Protein AF-A0A9C8GH40-F1 (afdb_monomer_lite)

Structure (mmCIF, N/CA/C/O backbone):
data_AF-A0A9C8GH40-F1
#
_entry.id   AF-A0A9C8GH40-F1
#
loop_
_atom_site.group_PDB
_atom_site.id
_atom_site.type_symbol
_atom_site.label_atom_id
_atom_site.label_alt_id
_atom_site.label_comp_id
_atom_site.label_asym_id
_atom_site.label_entity_id
_atom_site.label_seq_id
_atom_site.pdbx_PDB_ins_code
_atom_site.Cartn_x
_atom_site.Cartn_y
_atom_site.Cartn_z
_atom_site.occupancy
_atom_site.B_iso_or_equiv
_atom_site.auth_seq_id
_atom_site.auth_comp_id
_atom_site.auth_asym_id
_atom_site.auth_atom_id
_atom_site.pdbx_PDB_model_num
ATOM 1 N N . MET A 1 1 ? -15.413 -6.237 -31.337 1.00 51.62 1 MET A N 1
ATOM 2 C CA . MET A 1 1 ? -16.510 -5.324 -30.943 1.00 51.62 1 MET A CA 1
ATOM 3 C C . MET A 1 1 ? -15.975 -3.891 -30.978 1.00 51.62 1 MET A C 1
ATOM 5 O O . MET A 1 1 ? -15.129 -3.581 -30.153 1.00 51.62 1 MET A O 1
ATOM 9 N N . PRO A 1 2 ? -16.383 -3.043 -31.937 1.00 58.72 2 PRO A N 1
ATOM 10 C CA . PRO A 1 2 ? -15.760 -1.733 -32.195 1.00 58.72 2 PRO A CA 1
ATOM 11 C C . PRO A 1 2 ? -16.090 -0.623 -31.172 1.00 58.72 2 PRO A C 1
ATOM 13 O O . PRO A 1 2 ? -15.519 0.454 -31.250 1.00 58.72 2 PRO A O 1
ATOM 16 N N . GLY A 1 3 ? -16.973 -0.870 -30.194 1.00 62.53 3 GLY A N 1
ATOM 17 C CA . GLY A 1 3 ? -17.394 0.139 -29.206 1.00 62.53 3 GLY A CA 1
ATOM 18 C C . GLY A 1 3 ? -16.511 0.289 -27.957 1.00 62.53 3 GLY A C 1
ATOM 19 O O . GLY A 1 3 ? -16.690 1.247 -27.215 1.00 62.53 3 GLY A O 1
ATOM 20 N N . ILE A 1 4 ? -15.571 -0.632 -27.702 1.00 70.44 4 ILE A N 1
ATOM 21 C CA . ILE A 1 4 ? -14.682 -0.588 -26.518 1.00 70.44 4 ILE A CA 1
ATOM 22 C C . ILE A 1 4 ? -13.318 0.056 -26.794 1.00 70.44 4 ILE A C 1
ATOM 24 O O . ILE A 1 4 ? -12.674 0.498 -25.849 1.00 70.44 4 ILE A O 1
ATOM 28 N N . ALA A 1 5 ? -12.917 0.162 -28.066 1.00 77.31 5 ALA A N 1
ATOM 29 C CA . ALA A 1 5 ? -11.660 0.782 -28.493 1.00 77.31 5 ALA A CA 1
ATOM 30 C C . ALA A 1 5 ? -11.442 2.213 -27.943 1.00 77.31 5 ALA A C 1
ATOM 32 O O . ALA A 1 5 ? -10.382 2.460 -27.366 1.00 77.31 5 ALA A O 1
ATOM 33 N N . PRO A 1 6 ? -12.429 3.135 -27.987 1.00 84.44 6 PRO A N 1
ATOM 34 C CA . PRO A 1 6 ? -12.219 4.486 -27.457 1.00 84.44 6 PRO A CA 1
ATOM 35 C C . PRO A 1 6 ? -12.094 4.522 -25.924 1.00 84.44 6 PRO A C 1
ATOM 37 O O . PRO A 1 6 ? -11.406 5.379 -25.373 1.00 84.44 6 PRO A O 1
ATOM 40 N N . LEU A 1 7 ? -12.733 3.587 -25.209 1.00 86.38 7 LEU A N 1
ATOM 41 C CA . LEU A 1 7 ? -12.622 3.498 -23.748 1.00 86.38 7 LEU A CA 1
ATOM 42 C C . LEU A 1 7 ? -11.272 2.919 -23.319 1.00 86.38 7 LEU A C 1
ATOM 44 O O . LEU A 1 7 ? -10.720 3.346 -22.305 1.00 86.38 7 LEU A O 1
ATOM 48 N N . THR A 1 8 ? -10.738 1.960 -24.078 1.00 89.00 8 THR A N 1
ATOM 49 C CA . THR A 1 8 ? -9.394 1.424 -23.840 1.00 89.00 8 THR A CA 1
ATOM 50 C C . THR A 1 8 ? -8.321 2.466 -24.133 1.00 89.00 8 THR A C 1
ATOM 52 O O . THR A 1 8 ? -7.438 2.641 -23.305 1.00 89.00 8 THR A O 1
ATOM 55 N N . GLU A 1 9 ? -8.454 3.243 -25.212 1.00 90.94 9 GLU A N 1
ATOM 56 C CA . GLU A 1 9 ? -7.530 4.344 -25.522 1.00 90.94 9 GLU A CA 1
ATOM 57 C C . GLU A 1 9 ? -7.536 5.427 -24.434 1.00 90.94 9 GLU A C 1
ATOM 59 O O . GLU A 1 9 ? -6.477 5.845 -23.967 1.00 90.94 9 GLU A O 1
ATOM 64 N N . LE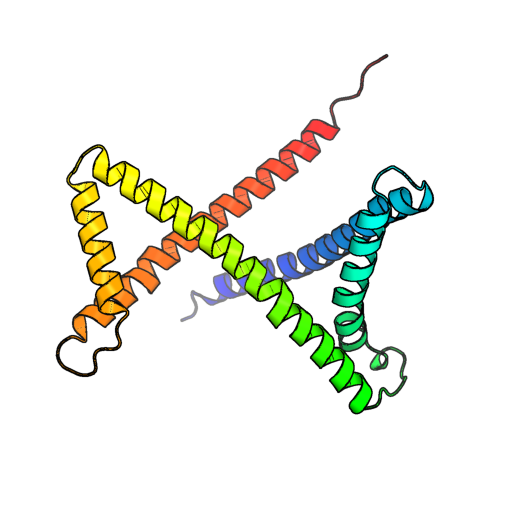U A 1 10 ? -8.718 5.838 -23.955 1.00 91.88 10 LEU A N 1
ATOM 65 C CA . LEU A 1 10 ? -8.818 6.795 -22.849 1.00 91.88 10 LEU A CA 1
ATOM 66 C C . LEU A 1 10 ? -8.204 6.240 -21.558 1.00 91.88 10 LEU A C 1
ATOM 68 O O . LEU A 1 10 ? -7.509 6.970 -20.855 1.00 91.88 10 LEU A O 1
ATOM 72 N N . ARG A 1 11 ? -8.454 4.965 -21.232 1.00 91.31 11 ARG A N 1
ATOM 73 C CA . ARG A 1 11 ? -7.841 4.307 -20.070 1.00 91.31 11 ARG A CA 1
ATOM 74 C C . ARG A 1 11 ? -6.323 4.336 -20.180 1.00 91.31 11 ARG A C 1
ATOM 76 O O . ARG A 1 11 ? -5.674 4.697 -19.204 1.00 91.31 11 ARG A O 1
ATOM 83 N N . ASP A 1 12 ? -5.780 3.943 -21.322 1.00 93.94 12 ASP A N 1
ATOM 84 C CA . ASP A 1 12 ? -4.337 3.823 -21.508 1.00 93.94 12 ASP A CA 1
ATOM 85 C C . ASP A 1 12 ? -3.671 5.200 -21.450 1.00 93.94 12 ASP A C 1
ATOM 87 O O . ASP A 1 12 ? -2.687 5.358 -20.729 1.00 93.94 12 ASP A O 1
ATOM 91 N N . MET A 1 13 ? -4.293 6.223 -22.049 1.00 94.56 13 MET A N 1
ATOM 92 C CA . MET A 1 13 ? -3.884 7.616 -21.871 1.00 94.56 13 MET A CA 1
ATOM 93 C C . MET A 1 13 ? -3.911 8.008 -20.385 1.00 94.56 13 MET A C 1
ATOM 95 O O . MET A 1 13 ? -2.898 8.418 -19.835 1.00 94.56 13 MET A O 1
ATOM 99 N N . MET A 1 14 ? -5.028 7.840 -19.674 1.00 91.06 14 MET A N 1
ATOM 100 C CA . MET A 1 14 ? -5.105 8.199 -18.248 1.00 91.06 14 MET A CA 1
ATOM 101 C C . MET A 1 14 ? -4.063 7.464 -17.388 1.00 91.06 14 MET A C 1
ATOM 103 O O . MET A 1 14 ? -3.502 8.057 -16.465 1.00 91.06 14 MET A O 1
ATOM 107 N N . VAL A 1 15 ? -3.782 6.192 -17.687 1.00 93.12 15 VAL A N 1
ATOM 108 C CA . VAL A 1 15 ? -2.743 5.401 -17.010 1.00 93.12 15 VAL A CA 1
ATOM 109 C C . VAL A 1 15 ? -1.355 5.961 -17.306 1.00 93.12 15 VAL A C 1
ATOM 111 O O . VAL A 1 15 ? -0.564 6.099 -16.378 1.00 93.12 15 VAL A O 1
ATOM 114 N N . GLU A 1 16 ? -1.061 6.333 -18.549 1.00 95.38 16 GLU A N 1
ATOM 115 C CA . GLU A 1 16 ? 0.215 6.947 -18.926 1.00 95.38 16 GLU A CA 1
ATOM 116 C C . GLU A 1 16 ? 0.456 8.255 -18.160 1.00 95.38 16 GLU A C 1
ATOM 118 O O . GLU A 1 16 ? 1.488 8.416 -17.505 1.00 95.38 16 GLU A O 1
ATOM 123 N N . TRP A 1 17 ? -0.534 9.150 -18.138 1.00 95.50 17 TRP A N 1
ATOM 124 C CA . TRP A 1 17 ? -0.463 10.387 -17.357 1.00 95.50 17 TRP A CA 1
ATOM 125 C C . TRP A 1 17 ? -0.269 10.100 -15.863 1.00 95.50 17 TRP A C 1
ATOM 127 O O . TRP A 1 17 ? 0.561 10.739 -15.211 1.00 95.50 17 TRP A O 1
ATOM 137 N N . ALA A 1 18 ? -0.982 9.112 -15.314 1.00 90.69 18 ALA A N 1
ATOM 138 C CA . ALA A 1 18 ? -0.833 8.711 -13.919 1.00 90.69 18 ALA A CA 1
ATOM 139 C C . ALA A 1 18 ? 0.573 8.171 -13.615 1.00 90.69 18 ALA A C 1
ATOM 141 O O . ALA A 1 18 ? 1.126 8.495 -12.563 1.00 90.69 18 ALA A O 1
ATOM 142 N N . VAL A 1 19 ? 1.173 7.394 -14.520 1.00 94.81 19 VAL A N 1
ATOM 143 C CA . VAL A 1 19 ? 2.548 6.887 -14.387 1.00 94.81 19 VAL A CA 1
ATOM 144 C C . VAL A 1 19 ? 3.549 8.041 -14.389 1.00 94.81 19 VAL A C 1
ATOM 146 O O . VAL A 1 19 ? 4.397 8.103 -13.497 1.00 94.81 19 VAL A O 1
ATOM 149 N N . ILE A 1 20 ? 3.416 8.992 -15.319 1.00 94.31 20 ILE A N 1
ATOM 150 C CA . ILE A 1 20 ? 4.291 10.171 -15.400 1.00 94.31 20 ILE A CA 1
ATOM 151 C C . ILE A 1 20 ? 4.196 10.997 -14.111 1.00 94.31 20 ILE A C 1
ATOM 153 O O . ILE A 1 20 ? 5.213 11.285 -13.478 1.00 94.31 20 ILE A O 1
ATOM 157 N N . ILE A 1 21 ? 2.979 11.334 -13.673 1.00 94.00 21 ILE A N 1
ATOM 158 C CA . ILE A 1 21 ? 2.753 12.108 -12.442 1.00 94.00 21 ILE A CA 1
ATOM 159 C C . ILE A 1 21 ? 3.297 11.354 -11.223 1.00 94.00 21 ILE A C 1
ATOM 161 O O . ILE A 1 21 ? 3.948 11.959 -10.372 1.00 94.00 21 ILE A O 1
ATOM 165 N N . SER A 1 22 ? 3.079 10.039 -11.148 1.00 92.75 22 SER A N 1
ATOM 166 C CA . SER A 1 22 ? 3.575 9.206 -10.047 1.00 92.75 22 SER A CA 1
ATOM 167 C C . SER A 1 22 ? 5.100 9.185 -9.988 1.00 92.75 22 SER A C 1
ATOM 169 O O . SER A 1 22 ? 5.654 9.238 -8.892 1.00 92.75 22 SER A O 1
ATOM 171 N N . ALA A 1 23 ? 5.788 9.178 -11.133 1.00 90.81 23 ALA A N 1
ATOM 172 C CA . ALA A 1 23 ? 7.246 9.262 -11.182 1.00 90.81 23 ALA A CA 1
ATOM 173 C C . ALA A 1 23 ? 7.760 10.591 -10.598 1.00 90.81 23 ALA A C 1
ATOM 175 O O . ALA A 1 23 ? 8.641 10.586 -9.735 1.00 90.81 23 ALA A O 1
ATOM 176 N N . PHE A 1 24 ? 7.169 11.727 -10.988 1.00 94.69 24 PHE A N 1
ATOM 177 C CA . PHE A 1 24 ? 7.525 13.032 -10.415 1.00 94.69 24 PHE A CA 1
ATOM 178 C C . PHE A 1 24 ? 7.180 13.129 -8.927 1.00 94.69 24 PHE A C 1
ATOM 180 O O . PHE A 1 24 ? 8.001 13.590 -8.135 1.00 94.69 24 PHE A O 1
ATOM 187 N N . ALA A 1 25 ? 5.994 12.668 -8.526 1.00 93.06 25 ALA A N 1
ATOM 188 C CA . ALA A 1 25 ? 5.568 12.666 -7.130 1.00 93.06 25 ALA A CA 1
ATOM 189 C C . ALA A 1 25 ? 6.497 11.812 -6.257 1.00 93.06 25 ALA A C 1
ATOM 191 O O . ALA A 1 25 ? 6.882 12.230 -5.165 1.00 93.06 25 ALA A O 1
ATOM 192 N N . PHE A 1 26 ? 6.909 10.648 -6.759 1.00 91.88 26 PHE A N 1
ATOM 193 C CA . PHE A 1 26 ? 7.869 9.779 -6.096 1.00 91.88 26 PHE A CA 1
ATOM 194 C C . PHE A 1 26 ? 9.231 10.470 -5.920 1.00 91.88 26 PHE A C 1
ATOM 196 O O . PHE A 1 26 ? 9.763 10.500 -4.808 1.00 91.88 26 PHE A O 1
ATOM 203 N N . LEU A 1 27 ? 9.766 11.093 -6.979 1.00 91.50 27 LEU A N 1
ATOM 204 C CA . LEU A 1 27 ? 11.026 11.846 -6.919 1.00 91.50 27 LEU A CA 1
ATOM 205 C C . LEU A 1 27 ? 10.953 13.005 -5.916 1.00 91.50 27 LEU A C 1
ATOM 207 O O . LEU A 1 27 ? 11.842 13.154 -5.077 1.00 91.50 27 LEU A O 1
ATOM 211 N N . LEU A 1 28 ? 9.881 13.800 -5.954 1.00 95.00 28 LEU A N 1
ATOM 212 C CA . LEU A 1 28 ? 9.657 14.889 -5.001 1.00 95.00 28 LEU A CA 1
ATOM 213 C C . LEU A 1 28 ? 9.539 14.369 -3.564 1.00 95.00 28 LEU A C 1
ATOM 215 O O . LEU A 1 28 ? 10.091 14.979 -2.649 1.00 95.00 28 LEU A O 1
ATOM 219 N N . GLY A 1 29 ? 8.877 13.229 -3.361 1.00 93.81 29 GLY A N 1
ATOM 220 C CA . GLY A 1 29 ? 8.793 12.557 -2.067 1.00 93.81 29 GLY A CA 1
ATOM 221 C C . GLY A 1 29 ? 10.171 12.174 -1.522 1.00 93.81 29 GLY A C 1
ATOM 222 O O . GLY A 1 29 ? 10.491 12.501 -0.376 1.00 93.81 29 GLY A O 1
ATOM 223 N N . LEU A 1 30 ? 11.014 11.559 -2.356 1.00 92.69 30 LEU A N 1
ATOM 224 C CA . LEU A 1 30 ? 12.384 11.182 -2.001 1.00 92.69 30 LEU A CA 1
ATOM 225 C C . LEU A 1 30 ? 13.228 12.411 -1.625 1.00 92.69 30 LEU A C 1
ATOM 227 O O . LEU A 1 30 ? 13.875 12.440 -0.573 1.00 92.69 30 LEU A O 1
ATOM 231 N N . LEU A 1 31 ? 13.177 13.457 -2.455 1.00 95.31 31 LEU A N 1
ATOM 232 C CA . LEU A 1 31 ? 13.892 14.712 -2.217 1.00 95.31 31 LEU A CA 1
ATOM 233 C C . LEU A 1 31 ? 13.405 15.419 -0.949 1.00 95.31 31 LEU A C 1
ATOM 235 O O . LEU A 1 31 ? 14.227 15.922 -0.183 1.00 95.31 31 LEU A O 1
ATOM 239 N N . ASN A 1 32 ? 12.098 15.419 -0.680 1.00 95.62 32 ASN A N 1
ATOM 240 C CA . ASN A 1 32 ? 11.529 16.005 0.530 1.00 95.62 32 ASN A CA 1
ATOM 241 C C . ASN A 1 32 ? 12.048 15.300 1.791 1.00 95.62 32 ASN A C 1
ATOM 243 O O . ASN A 1 32 ? 12.503 15.960 2.730 1.00 95.62 32 ASN A O 1
ATOM 247 N N . VAL A 1 33 ? 12.056 13.962 1.805 1.00 95.38 33 VAL A N 1
ATOM 248 C CA . VAL A 1 33 ? 12.596 13.188 2.934 1.00 95.38 33 VAL A CA 1
ATOM 249 C C . VAL A 1 33 ? 14.072 13.518 3.149 1.00 95.38 33 VAL A C 1
ATOM 251 O O . VAL A 1 33 ? 14.447 13.852 4.277 1.00 95.38 33 VAL A O 1
ATOM 254 N N . LEU A 1 34 ? 14.886 13.509 2.086 1.00 95.31 34 LEU A N 1
ATOM 255 C CA . LEU A 1 34 ? 16.307 13.873 2.144 1.00 95.31 34 LEU A CA 1
ATOM 256 C C . LEU A 1 34 ? 16.524 15.298 2.651 1.00 95.31 34 LEU A C 1
ATOM 258 O O . LEU A 1 34 ? 17.390 15.529 3.493 1.00 95.31 34 LEU A O 1
ATOM 262 N N . GLN A 1 35 ? 15.741 16.264 2.176 1.00 96.00 35 GLN A N 1
ATOM 263 C CA . GLN A 1 35 ? 15.896 17.663 2.555 1.00 96.00 35 GLN A CA 1
ATOM 264 C C . GLN A 1 35 ? 15.526 17.888 4.026 1.00 96.00 35 GLN A C 1
ATOM 266 O O . GLN A 1 35 ? 16.279 18.536 4.763 1.00 96.00 35 GLN A O 1
ATOM 271 N N . VAL A 1 36 ? 14.383 17.357 4.468 1.00 95.50 36 VAL A N 1
ATOM 272 C CA . VAL A 1 36 ? 13.883 17.518 5.840 1.00 95.50 36 VAL A CA 1
ATOM 273 C C . VAL A 1 36 ? 14.796 16.794 6.828 1.00 95.50 36 VAL A C 1
ATOM 275 O O . VAL A 1 36 ? 15.304 17.412 7.770 1.00 95.50 36 VAL A O 1
ATOM 278 N N . HIS A 1 37 ? 15.072 15.513 6.589 1.00 95.75 37 HIS A N 1
ATOM 279 C CA . HIS A 1 37 ? 15.844 14.683 7.511 1.00 95.75 37 HIS A CA 1
ATOM 280 C C . HIS A 1 37 ? 17.344 14.951 7.406 1.00 95.75 37 HIS A C 1
ATOM 282 O O . HIS A 1 37 ? 18.024 14.990 8.429 1.00 95.75 37 HIS A O 1
ATOM 288 N N . GLY A 1 38 ? 17.866 15.271 6.222 1.00 95.25 38 GLY A N 1
ATOM 289 C CA . GLY A 1 38 ? 19.254 15.705 6.050 1.00 95.25 38 GLY A CA 1
ATOM 290 C C . GLY A 1 38 ? 19.546 17.007 6.796 1.00 95.25 38 GLY A C 1
ATOM 291 O O . GLY A 1 38 ? 20.560 17.121 7.489 1.00 95.25 38 GLY A O 1
ATOM 292 N N . ARG A 1 39 ? 18.624 17.980 6.761 1.00 94.56 39 ARG A N 1
ATOM 293 C CA . ARG A 1 39 ? 18.743 19.206 7.569 1.00 94.56 39 ARG A CA 1
ATOM 294 C C . ARG A 1 39 ? 18.652 18.909 9.068 1.00 94.56 39 ARG A C 1
ATOM 296 O O . ARG A 1 39 ? 19.366 19.548 9.842 1.00 94.56 39 ARG A O 1
ATOM 303 N N . HIS A 1 40 ? 17.800 17.964 9.470 1.00 94.88 40 HIS A N 1
ATOM 304 C CA . HIS A 1 40 ? 17.661 17.523 10.860 1.00 94.88 40 HIS A CA 1
ATOM 305 C C . HIS A 1 40 ? 18.960 16.893 11.397 1.00 94.88 40 HIS A C 1
ATOM 307 O O . HIS A 1 40 ? 19.425 17.279 12.472 1.00 94.88 40 HIS A O 1
ATOM 313 N N . ILE A 1 41 ? 19.595 16.023 10.601 1.00 96.00 41 ILE A N 1
ATOM 314 C CA . ILE A 1 41 ? 20.896 15.396 10.888 1.00 96.00 41 ILE A CA 1
ATOM 315 C C . ILE A 1 41 ? 22.002 16.451 10.959 1.00 96.00 41 ILE A C 1
ATOM 317 O O . ILE A 1 41 ? 22.726 16.522 11.952 1.00 96.00 41 ILE A O 1
ATOM 321 N N . ARG A 1 42 ? 22.100 17.331 9.952 1.00 96.25 42 ARG A N 1
ATOM 322 C CA . ARG A 1 42 ? 23.140 18.373 9.892 1.00 96.25 42 ARG A CA 1
ATOM 323 C C . ARG A 1 42 ? 23.084 19.327 11.083 1.00 96.25 42 ARG A C 1
ATOM 325 O O . ARG A 1 42 ? 24.120 19.764 11.567 1.00 96.25 42 ARG A O 1
ATOM 332 N N . ARG A 1 43 ? 21.878 19.655 11.556 1.00 95.44 43 ARG A N 1
ATOM 333 C CA . ARG A 1 43 ? 21.662 20.531 12.720 1.00 95.44 43 ARG A CA 1
ATOM 334 C C . ARG A 1 43 ? 21.725 19.791 14.065 1.00 95.44 43 ARG A C 1
ATOM 336 O O . ARG A 1 43 ? 21.519 20.443 15.081 1.00 95.44 43 ARG A O 1
ATOM 343 N N . ARG A 1 44 ? 21.964 18.469 14.076 1.00 90.69 44 ARG A N 1
ATOM 344 C CA . ARG A 1 44 ? 22.006 17.599 15.271 1.00 90.69 44 ARG A CA 1
ATOM 345 C C . ARG A 1 44 ? 20.877 17.870 16.272 1.00 90.69 44 ARG A C 1
ATOM 347 O O . ARG A 1 44 ? 21.097 17.944 17.478 1.00 90.69 44 ARG A O 1
ATOM 354 N N . ARG A 1 45 ? 19.653 18.041 15.767 1.00 90.00 45 ARG A N 1
ATOM 355 C CA . ARG A 1 45 ? 18.474 18.234 16.623 1.00 90.00 45 ARG A CA 1
ATOM 356 C C . ARG A 1 45 ? 18.188 16.971 17.445 1.00 90.00 45 ARG A C 1
ATOM 358 O O . ARG A 1 45 ? 18.668 15.885 17.118 1.00 90.00 45 ARG A O 1
ATOM 365 N N . SER A 1 46 ? 17.414 17.110 18.520 1.00 90.38 46 SER A N 1
ATOM 366 C CA . SER A 1 46 ? 17.010 15.960 19.339 1.00 90.38 46 SER A CA 1
ATOM 367 C C . SER A 1 46 ? 16.373 14.874 18.461 1.00 90.38 46 SER A C 1
ATOM 369 O O . SER A 1 46 ? 15.539 15.176 17.612 1.00 90.38 46 SER A O 1
ATOM 371 N N . GLY A 1 47 ? 16.815 13.622 18.609 1.00 91.56 47 GLY A N 1
ATOM 372 C CA . GLY A 1 47 ? 16.348 12.503 17.780 1.00 91.56 47 GLY A CA 1
ATOM 373 C C . GLY A 1 47 ? 16.969 12.401 16.377 1.00 91.56 47 GLY A C 1
ATOM 374 O O . GLY A 1 47 ? 16.485 11.614 15.567 1.00 91.56 47 GLY A O 1
ATOM 375 N N . TRP A 1 48 ? 18.045 13.139 16.065 1.00 94.38 48 TRP A N 1
ATOM 376 C CA . TRP A 1 48 ? 18.716 13.082 14.751 1.00 94.38 48 TRP A CA 1
ATOM 377 C C . TRP A 1 48 ? 19.154 11.673 14.324 1.00 94.38 48 TRP A C 1
ATOM 379 O O . TRP A 1 48 ? 19.208 11.388 13.130 1.00 94.38 48 TRP A O 1
ATOM 389 N N . PHE A 1 49 ? 19.435 10.788 15.282 1.00 94.56 49 PHE A N 1
ATOM 390 C CA . PHE A 1 49 ? 19.819 9.405 15.013 1.00 94.56 49 PHE A CA 1
ATOM 391 C C . PHE A 1 49 ? 18.711 8.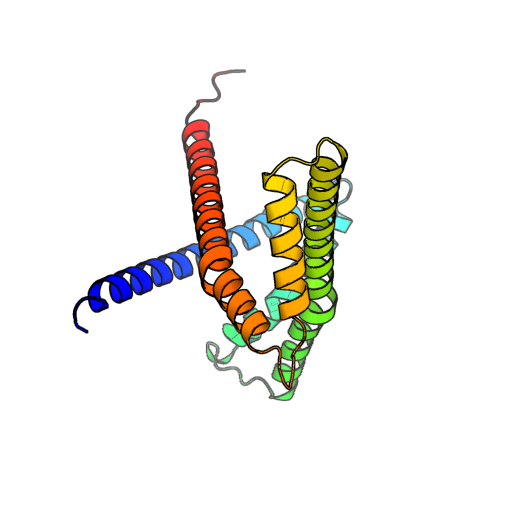620 14.292 1.00 94.56 49 PHE A C 1
ATOM 393 O O . PHE A 1 49 ? 18.991 7.898 13.341 1.00 94.56 49 PHE A O 1
ATOM 400 N N . TYR A 1 50 ? 17.441 8.831 14.653 1.00 94.00 50 TYR A N 1
ATOM 401 C CA . TYR A 1 50 ? 16.313 8.214 13.944 1.00 94.00 50 TYR A CA 1
ATOM 402 C C . TYR A 1 50 ? 16.193 8.732 12.510 1.00 94.00 50 TYR A C 1
ATOM 404 O O . TYR A 1 50 ? 15.913 7.970 11.589 1.00 94.00 50 TYR A O 1
ATOM 412 N N . SER A 1 51 ? 16.472 10.021 12.301 1.00 94.44 51 SER A N 1
ATOM 413 C CA . SER A 1 51 ? 16.550 10.595 10.956 1.00 94.44 51 SER A CA 1
ATOM 414 C C . SER A 1 51 ? 17.686 9.978 10.138 1.00 94.44 51 SER A C 1
ATOM 416 O O . SER A 1 51 ? 17.508 9.753 8.945 1.00 94.44 51 SER A O 1
ATOM 418 N N . LEU A 1 52 ? 18.832 9.680 10.763 1.00 95.06 52 LEU A N 1
ATOM 419 C CA . LEU A 1 52 ? 19.940 8.986 10.104 1.00 95.06 52 LEU A CA 1
ATOM 420 C C . LEU A 1 52 ? 19.535 7.570 9.686 1.00 95.06 52 LEU A C 1
ATOM 422 O O . LEU A 1 52 ? 19.751 7.208 8.533 1.00 95.06 52 LEU A O 1
ATOM 426 N N . ILE A 1 53 ? 18.913 6.801 10.586 1.00 95.19 53 ILE A N 1
ATOM 427 C CA . ILE A 1 53 ? 18.412 5.453 10.274 1.00 95.19 53 ILE A CA 1
ATOM 428 C C . ILE A 1 53 ? 17.432 5.505 9.101 1.00 95.19 53 ILE A C 1
ATOM 430 O O . ILE A 1 53 ? 17.564 4.716 8.172 1.00 95.19 53 ILE A O 1
ATOM 434 N N . LEU A 1 54 ? 16.489 6.453 9.108 1.00 93.31 54 LEU A N 1
ATOM 435 C CA . LEU A 1 54 ? 15.516 6.611 8.027 1.00 93.31 54 LEU A CA 1
ATOM 436 C C . LEU A 1 54 ? 16.197 6.873 6.679 1.00 93.31 54 LEU A C 1
ATOM 438 O O . LEU A 1 54 ? 15.867 6.224 5.689 1.00 93.31 54 LEU A O 1
ATOM 442 N N . VAL A 1 55 ? 17.152 7.806 6.635 1.00 94.62 55 VAL A N 1
ATOM 443 C CA . VAL A 1 55 ? 17.882 8.126 5.400 1.00 94.62 55 VAL A CA 1
ATOM 444 C C . VAL A 1 55 ? 18.685 6.916 4.920 1.00 94.62 55 VAL A C 1
ATOM 446 O O . VAL A 1 55 ? 18.634 6.597 3.737 1.00 94.62 55 VAL A O 1
ATOM 449 N N . LEU A 1 56 ? 19.372 6.203 5.816 1.00 93.19 56 LEU A N 1
ATOM 450 C CA . LEU A 1 56 ? 20.118 4.995 5.455 1.00 93.19 56 LEU A CA 1
ATOM 451 C C . LEU A 1 56 ? 19.202 3.881 4.937 1.00 93.19 56 LEU A C 1
ATOM 453 O O . LEU A 1 56 ? 19.510 3.280 3.913 1.00 93.19 56 LEU A O 1
ATOM 457 N N . ALA A 1 57 ? 18.063 3.638 5.589 1.00 90.94 57 ALA A N 1
ATOM 458 C CA . ALA A 1 57 ? 17.084 2.645 5.152 1.00 90.94 57 ALA A CA 1
ATOM 459 C C . ALA A 1 57 ? 16.496 2.990 3.775 1.00 90.94 57 ALA A C 1
ATOM 461 O O . ALA A 1 57 ? 16.346 2.117 2.919 1.00 90.94 57 ALA A O 1
ATOM 462 N N . MET A 1 58 ? 16.217 4.273 3.534 1.00 90.75 58 MET A N 1
ATOM 463 C CA . MET A 1 58 ? 15.753 4.764 2.240 1.00 90.75 58 MET A CA 1
ATOM 464 C C . MET A 1 58 ? 16.806 4.555 1.144 1.00 90.75 58 MET A C 1
ATOM 466 O O . MET A 1 58 ? 16.469 4.063 0.070 1.00 90.75 58 MET A O 1
ATOM 470 N N . LEU A 1 59 ? 18.078 4.868 1.413 1.00 90.38 59 LEU A N 1
ATOM 471 C CA . LEU A 1 59 ? 19.174 4.628 0.469 1.00 90.38 59 LEU A CA 1
ATOM 472 C C . LEU A 1 59 ? 19.367 3.131 0.198 1.00 90.38 59 LEU A C 1
ATOM 474 O O . LEU A 1 59 ? 19.471 2.736 -0.957 1.00 90.38 59 LEU A O 1
ATOM 478 N N . LEU A 1 60 ? 19.346 2.294 1.236 1.00 88.94 60 LEU A N 1
ATOM 479 C CA . LEU A 1 60 ? 19.478 0.842 1.099 1.00 88.94 60 LEU A CA 1
ATOM 480 C C . LEU A 1 60 ? 18.336 0.231 0.276 1.00 88.94 60 LEU A C 1
ATOM 482 O O . LEU A 1 60 ? 18.555 -0.710 -0.477 1.00 88.94 60 LEU A O 1
ATOM 486 N N . THR A 1 61 ? 17.128 0.780 0.398 1.00 87.62 61 THR A N 1
ATOM 487 C CA . THR A 1 61 ? 15.955 0.310 -0.351 1.00 87.62 61 THR A CA 1
ATOM 488 C C . THR A 1 61 ? 15.975 0.793 -1.799 1.00 87.62 61 THR A C 1
ATOM 490 O O . THR A 1 61 ? 15.601 0.046 -2.700 1.00 87.62 61 THR A O 1
ATOM 493 N N . TRP A 1 62 ? 16.393 2.038 -2.041 1.00 85.38 62 TRP A N 1
ATOM 494 C CA . TRP A 1 62 ? 16.239 2.670 -3.352 1.00 85.38 62 TRP A CA 1
ATOM 495 C C . TRP A 1 62 ? 17.456 2.527 -4.268 1.00 85.38 62 TRP A C 1
ATOM 497 O O . TRP A 1 62 ? 17.286 2.395 -5.478 1.00 85.38 62 TRP A O 1
ATOM 507 N N . ILE A 1 63 ? 18.676 2.510 -3.719 1.00 86.62 63 ILE A N 1
ATOM 508 C CA . ILE A 1 63 ? 19.906 2.417 -4.519 1.00 86.62 63 ILE A CA 1
ATOM 509 C C . ILE A 1 63 ? 19.975 1.112 -5.323 1.00 86.62 63 ILE A C 1
ATOM 511 O O . ILE A 1 63 ? 20.267 1.215 -6.510 1.00 86.62 63 ILE A O 1
ATOM 515 N N . PRO A 1 64 ? 19.709 -0.091 -4.772 1.00 85.31 64 PRO A N 1
ATOM 516 C CA . PRO A 1 64 ? 19.890 -1.321 -5.544 1.00 85.31 64 PRO A CA 1
ATOM 517 C C . PRO A 1 64 ? 18.969 -1.417 -6.776 1.00 85.31 64 PRO A C 1
ATOM 519 O O . PRO A 1 64 ? 19.495 -1.635 -7.870 1.00 85.31 64 PRO A O 1
ATOM 522 N N . PRO A 1 65 ? 17.645 -1.156 -6.678 1.00 78.94 65 PRO A N 1
ATOM 523 C CA . PRO A 1 65 ? 16.773 -1.108 -7.850 1.00 78.94 65 PRO A CA 1
ATOM 524 C C . PRO A 1 65 ? 17.105 0.040 -8.798 1.00 78.94 65 PRO A C 1
ATOM 526 O O . PRO A 1 65 ? 17.040 -0.140 -10.011 1.00 78.94 65 PRO A O 1
ATOM 529 N N . ALA A 1 66 ? 17.462 1.223 -8.282 1.00 80.06 66 ALA A N 1
ATOM 530 C CA . ALA A 1 66 ? 17.861 2.349 -9.123 1.00 80.06 66 ALA A CA 1
ATOM 531 C C . ALA A 1 66 ? 19.130 2.010 -9.915 1.00 80.06 66 ALA A C 1
ATOM 533 O O . ALA A 1 66 ? 19.173 2.225 -11.116 1.00 80.06 66 ALA A O 1
ATOM 534 N N . PHE A 1 67 ? 20.129 1.399 -9.284 1.00 77.56 67 PHE A N 1
ATOM 535 C CA . PHE A 1 67 ? 21.366 0.981 -9.939 1.00 77.56 67 PHE A CA 1
ATOM 536 C C . PHE A 1 67 ? 21.166 -0.188 -10.912 1.00 77.56 67 PHE A C 1
ATOM 538 O O . PHE A 1 67 ? 21.971 -0.357 -11.817 1.00 77.56 67 PHE A O 1
ATOM 545 N N . GLN A 1 68 ? 20.107 -0.984 -10.755 1.00 73.56 68 GLN A N 1
ATOM 546 C CA . GLN A 1 68 ? 19.720 -2.010 -11.726 1.00 73.56 68 GLN A CA 1
ATOM 547 C C . GLN A 1 68 ? 18.933 -1.419 -12.909 1.00 73.56 68 GLN A C 1
ATOM 549 O O . GLN A 1 68 ? 19.177 -1.790 -14.049 1.00 73.56 68 GLN A O 1
ATOM 554 N N . SER A 1 69 ? 17.989 -0.508 -12.647 1.00 69.75 69 SER A N 1
ATOM 555 C CA . SER A 1 69 ? 17.037 0.022 -13.643 1.00 69.75 69 SER A CA 1
ATOM 556 C C . SER A 1 69 ? 17.550 1.236 -14.419 1.00 69.75 69 SER A C 1
ATOM 558 O O . SER A 1 69 ? 17.364 1.314 -15.627 1.00 69.75 69 SER A O 1
ATOM 560 N N . LEU A 1 70 ? 18.223 2.168 -13.742 1.00 69.25 70 LEU A N 1
ATOM 561 C CA . LEU A 1 70 ? 18.993 3.262 -14.351 1.00 69.25 70 LEU A CA 1
ATOM 562 C C . LEU A 1 70 ? 20.430 2.827 -14.670 1.00 69.25 70 LEU A C 1
ATOM 564 O O . LEU A 1 70 ? 21.253 3.661 -15.040 1.00 69.25 70 LEU A O 1
ATOM 568 N N . GLY A 1 71 ? 20.737 1.550 -14.433 1.00 62.19 71 GLY A N 1
ATOM 569 C CA . GLY A 1 71 ? 22.073 1.010 -14.314 1.00 62.19 71 GLY A CA 1
ATOM 570 C C . GLY A 1 71 ? 23.005 1.332 -15.459 1.00 62.19 71 GLY A C 1
ATOM 571 O O . GLY A 1 71 ? 22.604 1.615 -16.582 1.00 62.19 71 GLY A O 1
ATOM 572 N N . LEU A 1 72 ? 24.277 1.243 -15.099 1.00 57.53 72 LEU A N 1
ATOM 573 C CA . LEU A 1 72 ? 25.499 1.462 -15.849 1.00 57.53 72 LEU A CA 1
ATOM 574 C C . LEU A 1 72 ? 25.538 1.059 -17.335 1.00 57.53 72 LEU A C 1
ATOM 576 O O . LEU A 1 72 ? 26.478 1.477 -17.990 1.00 57.53 72 LEU A O 1
ATOM 580 N N . ASP A 1 73 ? 24.553 0.360 -17.893 1.00 56.69 73 ASP A N 1
ATOM 581 C CA . ASP A 1 73 ? 24.317 0.246 -19.338 1.00 56.69 73 ASP A CA 1
ATOM 582 C C . ASP A 1 73 ? 24.117 1.618 -20.004 1.00 56.69 73 ASP A C 1
ATOM 584 O O . ASP A 1 73 ? 24.674 1.868 -21.072 1.00 56.69 73 ASP A O 1
ATOM 588 N N . PHE A 1 74 ? 23.414 2.555 -19.351 1.00 59.22 74 PHE A N 1
ATOM 589 C CA . PHE A 1 74 ? 23.320 3.943 -19.836 1.00 59.22 74 PHE A CA 1
ATOM 590 C C . PHE A 1 74 ? 24.688 4.657 -19.820 1.00 59.22 74 PHE A C 1
ATOM 592 O O . PHE A 1 74 ? 24.951 5.530 -20.642 1.00 59.22 74 PHE A O 1
ATOM 599 N N . LEU A 1 75 ? 25.575 4.269 -18.893 1.00 64.75 75 LEU A N 1
ATOM 600 C CA . LEU A 1 75 ? 26.957 4.757 -18.753 1.00 64.75 75 LEU A CA 1
ATOM 601 C C . LEU A 1 75 ? 27.998 3.852 -19.452 1.00 64.75 75 LEU A C 1
ATOM 603 O O . LEU A 1 75 ? 29.191 4.143 -19.383 1.00 64.75 75 LEU A O 1
ATOM 607 N N . GLY A 1 76 ? 27.572 2.767 -20.108 1.00 63.66 76 GLY A N 1
ATOM 608 C CA . GLY A 1 76 ? 28.422 1.758 -20.746 1.00 63.66 76 GLY A CA 1
ATOM 609 C C . GLY A 1 76 ? 29.359 0.946 -19.831 1.00 63.66 76 GLY A C 1
ATOM 610 O O . GLY A 1 76 ? 30.320 0.374 -20.342 1.00 63.66 76 GLY A O 1
ATOM 611 N N . ILE A 1 77 ? 29.151 0.891 -18.509 1.00 72.25 77 ILE A N 1
ATOM 612 C CA . ILE A 1 77 ? 30.017 0.134 -17.586 1.00 72.25 77 ILE A CA 1
ATOM 613 C C . ILE A 1 77 ? 29.441 -1.280 -17.372 1.00 72.25 77 IL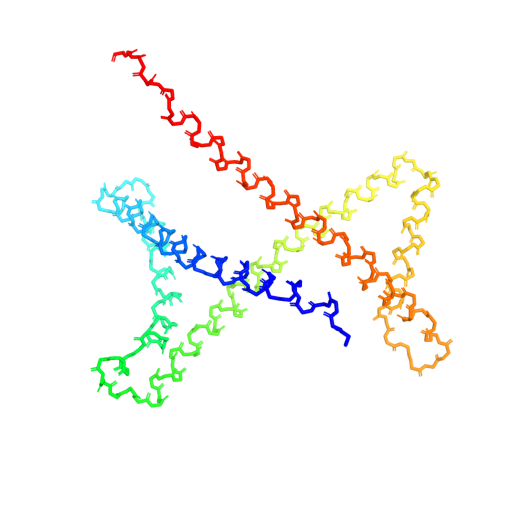E A C 1
ATOM 615 O O . ILE A 1 77 ? 28.391 -1.420 -16.746 1.00 72.25 77 ILE A O 1
ATOM 619 N N . PRO A 1 78 ? 30.118 -2.345 -17.839 1.00 66.19 78 PRO A N 1
ATOM 620 C CA . PRO A 1 78 ? 29.623 -3.708 -17.692 1.00 66.19 78 PRO A CA 1
ATOM 621 C C . PRO A 1 78 ? 29.632 -4.129 -16.219 1.00 66.19 78 PRO A C 1
ATOM 623 O O . PRO A 1 78 ? 30.674 -4.150 -15.562 1.00 66.19 78 PRO A O 1
ATOM 626 N N . VAL A 1 79 ? 28.458 -4.487 -15.704 1.00 71.00 79 VAL A N 1
ATOM 627 C CA . VAL A 1 79 ? 28.286 -5.017 -14.348 1.00 71.00 79 VAL A CA 1
ATOM 628 C C . VAL A 1 79 ? 28.309 -6.538 -14.412 1.00 71.00 79 VAL A C 1
ATOM 630 O O . VAL A 1 79 ? 27.558 -7.133 -15.187 1.00 71.00 79 VAL A O 1
ATOM 633 N N . SER A 1 80 ? 29.142 -7.179 -13.588 1.00 78.75 80 SER A N 1
ATOM 634 C CA . SER A 1 80 ? 29.184 -8.641 -13.514 1.00 78.75 80 SER A CA 1
ATOM 635 C C . SER A 1 80 ? 27.814 -9.212 -13.129 1.00 78.75 80 SER A C 1
ATOM 637 O O . SER A 1 80 ? 27.061 -8.620 -12.351 1.00 78.75 80 SER A O 1
ATOM 639 N N . SER A 1 81 ? 27.491 -10.390 -13.661 1.00 78.69 81 SER A N 1
ATOM 640 C CA . SER A 1 81 ? 26.262 -11.125 -13.331 1.00 78.69 81 SER A CA 1
ATOM 641 C C . SER A 1 81 ? 26.118 -11.371 -11.823 1.00 78.69 81 SER A C 1
ATOM 643 O O . SER A 1 81 ? 25.013 -11.327 -11.288 1.00 78.69 81 SER A O 1
ATOM 645 N N . GLU A 1 82 ? 27.239 -11.550 -11.125 1.00 81.56 82 GLU A N 1
ATOM 646 C CA . GLU A 1 82 ? 27.298 -11.687 -9.668 1.00 81.56 82 GLU A CA 1
ATOM 647 C C . GLU A 1 82 ? 26.815 -10.422 -8.945 1.00 81.56 82 GLU A C 1
ATOM 649 O O . GLU A 1 82 ? 25.974 -10.506 -8.051 1.00 81.56 82 GLU A O 1
ATOM 654 N N . ALA A 1 83 ? 27.273 -9.236 -9.361 1.00 77.12 83 ALA A N 1
ATOM 655 C CA . ALA A 1 83 ? 26.854 -7.977 -8.748 1.00 77.12 83 ALA A CA 1
ATOM 656 C C . ALA A 1 83 ? 25.362 -7.692 -8.987 1.00 77.12 83 ALA A C 1
ATOM 658 O O . ALA A 1 83 ? 24.668 -7.244 -8.075 1.00 77.12 83 ALA A O 1
ATOM 659 N N . GLN A 1 84 ? 24.833 -8.021 -10.170 1.00 75.69 84 GLN A N 1
ATOM 660 C CA . GLN A 1 84 ? 23.395 -7.903 -10.448 1.00 75.69 84 GLN A CA 1
ATOM 661 C C . GLN A 1 84 ? 22.560 -8.829 -9.550 1.00 75.69 84 GLN A C 1
ATOM 663 O O . GLN A 1 84 ? 21.539 -8.405 -9.004 1.00 75.69 84 GLN A O 1
ATOM 668 N N . ALA A 1 85 ? 23.018 -10.067 -9.334 1.00 79.62 85 ALA A N 1
ATOM 669 C CA . ALA A 1 85 ? 22.361 -11.007 -8.428 1.00 79.62 85 ALA A CA 1
ATOM 670 C C . ALA A 1 85 ? 22.362 -10.495 -6.975 1.00 79.62 85 ALA A C 1
ATOM 672 O O . ALA A 1 85 ? 21.335 -10.542 -6.297 1.00 79.62 85 ALA A O 1
ATOM 673 N N . MET A 1 86 ? 23.476 -9.927 -6.504 1.00 80.00 86 MET A N 1
ATOM 674 C CA . MET A 1 86 ? 23.558 -9.342 -5.159 1.00 80.00 86 MET A CA 1
ATOM 675 C C . MET A 1 86 ? 22.581 -8.171 -4.961 1.00 80.00 86 MET A C 1
ATOM 677 O O . MET A 1 86 ? 21.912 -8.085 -3.928 1.00 80.00 86 MET A O 1
ATOM 681 N N . LEU A 1 87 ? 22.439 -7.289 -5.953 1.00 79.88 87 LEU A N 1
ATOM 682 C CA . LEU A 1 87 ? 21.490 -6.172 -5.877 1.00 79.88 87 LEU A CA 1
ATOM 683 C C . LEU A 1 87 ? 20.036 -6.667 -5.843 1.00 79.88 87 LEU A C 1
ATOM 685 O O . LEU A 1 87 ? 19.259 -6.217 -5.000 1.00 79.88 87 LEU A O 1
ATOM 689 N N . ALA A 1 88 ? 19.691 -7.649 -6.682 1.00 78.50 88 ALA A N 1
ATOM 690 C CA . ALA A 1 88 ? 18.355 -8.243 -6.711 1.00 78.50 88 ALA A CA 1
ATOM 691 C C . ALA A 1 88 ? 17.993 -8.946 -5.389 1.00 78.50 88 ALA A C 1
ATOM 693 O O . ALA A 1 88 ? 16.896 -8.747 -4.863 1.00 78.50 88 ALA A O 1
ATOM 694 N N . THR A 1 89 ? 18.926 -9.714 -4.811 1.00 84.62 89 THR A N 1
ATOM 695 C CA . THR A 1 89 ? 18.709 -10.387 -3.515 1.00 84.62 89 THR A CA 1
ATOM 696 C C . THR A 1 89 ? 18.485 -9.396 -2.374 1.00 84.62 89 THR A C 1
ATOM 698 O O . THR A 1 89 ? 17.635 -9.631 -1.517 1.00 84.62 89 THR A O 1
ATOM 701 N N . THR A 1 90 ? 19.179 -8.254 -2.386 1.00 81.38 90 THR A N 1
ATOM 702 C CA . THR A 1 90 ? 18.997 -7.201 -1.374 1.00 81.38 90 THR A CA 1
ATOM 703 C C . THR A 1 90 ? 17.581 -6.623 -1.429 1.00 81.38 90 THR A C 1
ATOM 705 O O . THR A 1 90 ? 16.923 -6.488 -0.397 1.00 81.38 90 THR A O 1
ATOM 708 N N . SER A 1 91 ? 17.076 -6.320 -2.629 1.00 82.88 91 SER A N 1
ATOM 709 C CA . SER A 1 91 ? 15.713 -5.804 -2.806 1.00 82.88 91 SER A CA 1
ATOM 710 C C . SER A 1 91 ? 14.640 -6.820 -2.408 1.00 82.88 91 SER A C 1
ATOM 712 O O . SER A 1 91 ? 13.675 -6.449 -1.740 1.00 82.88 91 SER A O 1
ATOM 714 N N . GLN A 1 92 ? 14.822 -8.096 -2.761 1.00 87.94 92 GLN A N 1
ATOM 715 C CA . GLN A 1 92 ? 13.910 -9.176 -2.367 1.00 87.94 92 GLN A CA 1
ATOM 716 C C . GLN A 1 92 ? 13.874 -9.369 -0.850 1.00 87.94 92 GLN A C 1
ATOM 718 O O . GLN A 1 92 ? 12.797 -9.437 -0.268 1.00 87.94 92 GLN A O 1
ATOM 723 N N . TRP A 1 93 ? 15.033 -9.359 -0.189 1.00 90.88 93 TRP A N 1
ATOM 724 C CA . TRP A 1 93 ? 15.106 -9.503 1.264 1.00 90.88 93 TRP A CA 1
ATOM 725 C C . TRP A 1 93 ? 14.320 -8.404 1.993 1.00 90.88 93 TRP A C 1
ATOM 727 O O . TRP A 1 93 ? 13.541 -8.690 2.902 1.00 90.88 93 TRP A O 1
ATOM 737 N N . ILE A 1 94 ? 14.468 -7.142 1.571 1.00 88.62 94 ILE A N 1
ATOM 738 C CA . ILE A 1 94 ? 13.703 -6.025 2.151 1.00 88.62 94 ILE A CA 1
ATOM 739 C C . ILE A 1 94 ? 12.200 -6.241 1.933 1.00 88.62 94 ILE A C 1
ATOM 741 O O . ILE A 1 94 ? 11.399 -6.004 2.839 1.00 88.62 94 ILE A O 1
ATOM 745 N N . PHE A 1 95 ? 11.799 -6.708 0.752 1.00 88.75 95 PHE A N 1
ATOM 746 C CA . PHE A 1 95 ? 10.397 -6.978 0.461 1.00 88.75 95 PHE A CA 1
ATOM 747 C C . PHE A 1 95 ? 9.826 -8.075 1.372 1.00 88.75 95 PHE A C 1
ATOM 749 O O . PHE A 1 95 ? 8.829 -7.844 2.055 1.00 88.75 95 PHE A O 1
ATOM 756 N N . ASP A 1 96 ? 10.489 -9.225 1.453 1.00 93.75 96 ASP A N 1
ATOM 757 C CA . ASP A 1 96 ? 9.993 -10.401 2.174 1.00 93.75 96 ASP A CA 1
ATOM 758 C C . ASP A 1 96 ? 10.012 -10.229 3.695 1.00 93.75 96 ASP A C 1
ATOM 760 O O . ASP A 1 96 ? 9.101 -10.696 4.382 1.00 93.75 96 ASP A O 1
ATOM 764 N N . TYR A 1 97 ? 11.017 -9.532 4.230 1.00 93.25 97 TYR A N 1
ATOM 765 C CA . TYR A 1 97 ? 11.221 -9.424 5.677 1.00 93.25 97 TYR A CA 1
ATOM 766 C C . TYR A 1 97 ? 10.808 -8.082 6.282 1.00 93.25 97 TYR A C 1
ATOM 768 O O . TYR A 1 97 ? 10.622 -8.006 7.497 1.00 93.25 97 TYR A O 1
ATOM 776 N N . VAL A 1 98 ? 10.633 -7.028 5.480 1.00 91.00 98 VAL A N 1
ATOM 777 C CA . VAL A 1 98 ? 10.233 -5.702 5.980 1.00 91.00 98 VAL A CA 1
ATOM 778 C C . VAL A 1 98 ? 8.874 -5.301 5.424 1.00 91.00 98 VAL A C 1
ATOM 780 O O . VAL A 1 98 ? 7.938 -5.091 6.193 1.00 91.00 98 VAL A O 1
ATOM 783 N N . ILE A 1 99 ? 8.726 -5.219 4.102 1.00 91.00 99 ILE A N 1
ATOM 784 C CA . ILE A 1 99 ? 7.506 -4.676 3.486 1.00 91.00 99 ILE A CA 1
ATOM 785 C C . ILE A 1 99 ? 6.316 -5.624 3.659 1.00 91.00 99 ILE A C 1
ATOM 787 O O . ILE A 1 99 ? 5.259 -5.193 4.126 1.00 91.00 99 ILE A O 1
ATOM 791 N N . THR A 1 100 ? 6.481 -6.909 3.341 1.00 95.25 100 THR A N 1
ATOM 792 C CA . THR A 1 100 ? 5.404 -7.905 3.417 1.00 95.25 100 THR A CA 1
ATOM 793 C C . THR A 1 100 ? 4.869 -8.073 4.845 1.00 95.25 100 THR A C 1
ATOM 795 O O . THR A 1 100 ? 3.651 -7.969 5.024 1.00 95.25 100 THR A O 1
ATOM 798 N N . PRO A 1 101 ? 5.702 -8.245 5.894 1.00 95.88 101 PRO A N 1
ATOM 799 C CA . PRO A 1 101 ? 5.203 -8.391 7.261 1.00 95.88 101 PRO A CA 1
ATOM 800 C C . PRO A 1 101 ? 4.554 -7.113 7.804 1.00 95.88 101 PRO A C 1
ATOM 802 O O . PRO A 1 101 ? 3.524 -7.188 8.477 1.00 95.88 101 PRO A O 1
ATOM 805 N N . LEU A 1 102 ? 5.098 -5.930 7.485 1.00 95.88 102 LEU A N 1
ATOM 806 C CA . LEU A 1 102 ? 4.476 -4.656 7.863 1.00 95.88 102 LEU A CA 1
ATOM 807 C C . LEU A 1 102 ? 3.112 -4.488 7.186 1.00 95.88 102 LEU A C 1
ATOM 809 O O . LEU A 1 102 ? 2.133 -4.159 7.861 1.00 95.88 102 LEU A O 1
ATOM 813 N N . GLY A 1 103 ? 3.019 -4.788 5.888 1.00 96.25 103 GLY A N 1
ATOM 814 C CA . GLY A 1 103 ? 1.759 -4.792 5.146 1.00 96.25 103 GLY A CA 1
ATOM 815 C C . GLY A 1 103 ? 0.737 -5.757 5.750 1.00 96.25 103 GLY A C 1
ATOM 816 O O . GLY A 1 103 ? -0.410 -5.372 5.981 1.00 96.25 103 GLY A O 1
ATOM 817 N N . ALA A 1 104 ? 1.166 -6.972 6.100 1.00 96.69 104 ALA A N 1
ATOM 818 C CA . ALA A 1 104 ? 0.327 -7.960 6.770 1.00 96.69 104 ALA A CA 1
ATOM 819 C C . ALA A 1 104 ? -0.144 -7.483 8.153 1.00 96.69 104 ALA A C 1
ATOM 821 O O . ALA A 1 104 ? -1.305 -7.687 8.496 1.00 96.69 104 ALA A O 1
ATOM 822 N N . SER A 1 105 ? 0.706 -6.803 8.929 1.00 97.12 105 SER A N 1
ATOM 823 C CA . SER A 1 105 ? 0.326 -6.268 10.244 1.00 97.12 105 SER A CA 1
ATOM 824 C C . SER A 1 105 ? -0.742 -5.172 10.144 1.00 97.12 105 SER A C 1
ATOM 826 O O . SER A 1 105 ? -1.721 -5.193 10.890 1.00 97.12 105 SER A O 1
ATOM 828 N N . LEU A 1 106 ? -0.619 -4.260 9.174 1.00 97.62 106 LEU A N 1
ATOM 829 C CA . LEU A 1 106 ? -1.615 -3.218 8.917 1.00 97.62 106 LEU A CA 1
ATOM 830 C C . LEU A 1 106 ? -2.923 -3.820 8.398 1.00 97.62 106 LEU A C 1
ATOM 832 O O . LEU A 1 106 ? -4.000 -3.454 8.870 1.00 97.62 106 LEU A O 1
ATOM 836 N N . ALA A 1 107 ? -2.838 -4.782 7.478 1.00 95.56 107 ALA A N 1
ATOM 837 C CA . ALA A 1 107 ? -3.999 -5.518 6.993 1.00 95.56 107 ALA A CA 1
ATOM 838 C C . ALA A 1 107 ? -4.692 -6.291 8.127 1.00 95.56 107 ALA A C 1
ATOM 840 O O . ALA A 1 107 ? -5.917 -6.278 8.211 1.00 95.56 107 ALA A O 1
ATOM 841 N N . ALA A 1 108 ? -3.927 -6.898 9.038 1.00 97.06 108 ALA A N 1
ATOM 842 C CA . ALA A 1 108 ? -4.454 -7.583 10.212 1.00 97.06 108 ALA A CA 1
ATOM 843 C C . ALA A 1 108 ? -5.145 -6.613 11.177 1.00 97.06 108 ALA A C 1
ATOM 845 O O . ALA A 1 108 ? -6.218 -6.933 11.683 1.00 97.06 108 ALA A O 1
ATOM 846 N N . LEU A 1 109 ? -4.594 -5.414 11.393 1.00 97.38 109 LEU A N 1
ATOM 847 C CA . LEU A 1 109 ? -5.246 -4.369 12.189 1.00 97.38 109 LEU A CA 1
ATOM 848 C C . LEU A 1 109 ? -6.561 -3.907 11.548 1.00 97.38 109 LEU A C 1
ATOM 850 O O . LEU A 1 109 ? -7.574 -3.790 12.239 1.00 97.38 109 LEU A O 1
ATOM 854 N N . LEU A 1 110 ? -6.585 -3.689 10.232 1.00 96.06 110 LEU A N 1
ATOM 855 C CA . LEU A 1 110 ? -7.810 -3.343 9.504 1.00 96.06 110 LEU A CA 1
ATOM 856 C C . LEU A 1 110 ? -8.845 -4.472 9.577 1.00 96.06 110 LEU A C 1
ATOM 858 O O . LEU A 1 110 ? -10.001 -4.228 9.911 1.00 96.06 110 LEU A O 1
ATOM 862 N N . ALA A 1 111 ? -8.435 -5.717 9.344 1.00 93.94 111 ALA A N 1
ATOM 863 C CA . ALA A 1 111 ? -9.310 -6.876 9.458 1.00 93.94 111 ALA A CA 1
ATOM 864 C C . ALA A 1 111 ? -9.864 -7.021 10.884 1.00 93.94 111 ALA A C 1
ATOM 866 O O . ALA A 1 111 ? -11.071 -7.165 11.066 1.00 93.94 111 ALA A O 1
ATOM 867 N N . PHE A 1 112 ? -9.008 -6.917 11.902 1.00 96.25 112 PHE A N 1
ATOM 868 C CA . PHE A 1 112 ? -9.408 -7.005 13.303 1.00 96.25 112 PHE A CA 1
ATOM 869 C C . PHE A 1 112 ? -10.383 -5.890 13.692 1.00 96.25 112 PHE A C 1
ATOM 871 O O . PHE A 1 112 ? -11.408 -6.161 14.314 1.00 96.25 112 PHE A O 1
ATOM 878 N N . THR A 1 113 ? -10.107 -4.643 13.302 1.00 95.81 113 THR A N 1
ATOM 879 C CA . THR A 1 113 ? -10.994 -3.504 13.589 1.00 95.81 113 THR A CA 1
ATOM 880 C C . THR A 1 113 ? -12.336 -3.622 12.870 1.00 95.81 113 THR A C 1
ATOM 882 O O . THR A 1 113 ? -13.367 -3.363 13.490 1.00 95.81 113 THR A O 1
ATOM 885 N N . LEU A 1 114 ? -12.358 -4.084 11.615 1.00 92.56 114 LEU A N 1
ATOM 886 C CA . LEU A 1 114 ? -13.591 -4.363 10.873 1.00 92.56 114 LEU A CA 1
ATOM 887 C C . LEU A 1 114 ? -14.407 -5.485 11.520 1.00 92.56 114 LEU A C 1
ATOM 889 O O . LEU A 1 114 ? -15.613 -5.332 11.712 1.00 92.56 114 LEU A O 1
ATOM 893 N N . VAL A 1 115 ? -13.762 -6.588 11.908 1.00 92.12 115 VAL A N 1
ATOM 894 C CA . VAL A 1 115 ? -14.422 -7.695 12.615 1.00 92.12 115 VAL A CA 1
ATOM 895 C C . VAL A 1 115 ? -14.968 -7.218 13.956 1.00 92.12 115 VAL A C 1
ATOM 897 O O . VAL A 1 115 ? -16.126 -7.482 14.269 1.00 92.12 115 VAL A O 1
ATOM 900 N N . LEU A 1 116 ? -14.189 -6.466 14.736 1.00 93.38 116 LEU A N 1
ATOM 901 C CA . LEU A 1 116 ? -14.639 -5.913 16.012 1.00 93.38 116 LEU A CA 1
ATOM 902 C C . LEU A 1 116 ? -15.829 -4.959 15.830 1.00 93.38 116 LEU A C 1
ATOM 904 O O . LEU A 1 116 ? -16.786 -5.018 16.604 1.00 93.38 116 LEU A O 1
ATOM 908 N N . ALA A 1 117 ? -15.807 -4.116 14.796 1.00 90.62 117 ALA A N 1
ATOM 909 C CA . ALA A 1 117 ? -16.922 -3.241 14.450 1.00 90.62 1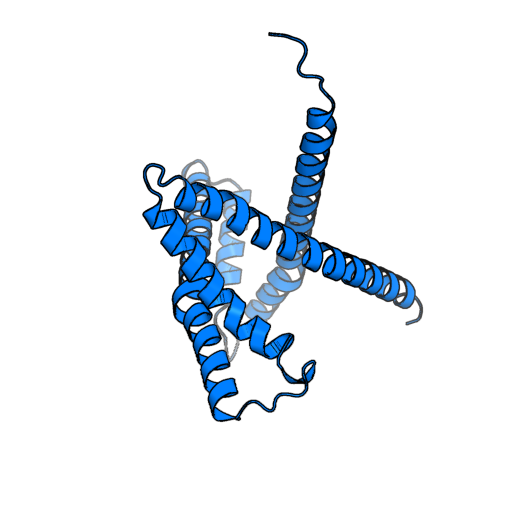17 ALA A CA 1
ATOM 910 C C . ALA A 1 117 ? -18.175 -4.044 14.064 1.00 90.62 117 ALA A C 1
ATOM 912 O O . ALA A 1 117 ? -19.258 -3.767 14.581 1.00 90.62 117 ALA A O 1
ATOM 913 N N . ALA A 1 118 ? -18.030 -5.081 13.236 1.00 86.38 118 ALA A N 1
ATOM 914 C CA . ALA A 1 118 ? -19.127 -5.973 12.864 1.00 86.38 118 ALA A CA 1
ATOM 915 C C . ALA A 1 118 ? -19.709 -6.700 14.090 1.00 86.38 118 ALA A C 1
ATOM 917 O O . ALA A 1 118 ? -20.922 -6.695 14.301 1.00 86.38 118 ALA A O 1
ATOM 918 N N . LEU A 1 119 ? -18.854 -7.239 14.966 1.00 87.81 119 LEU A N 1
ATOM 919 C CA . LEU A 1 119 ? -19.271 -7.870 16.221 1.00 87.81 119 LEU A CA 1
ATOM 920 C C . LEU A 1 119 ? -20.015 -6.891 17.136 1.00 87.81 119 LEU A C 1
ATOM 922 O O . LEU A 1 119 ? -21.014 -7.267 17.751 1.00 87.81 119 LEU A O 1
ATOM 926 N N . ARG A 1 120 ? -19.565 -5.634 17.219 1.00 87.19 120 ARG A N 1
ATOM 927 C CA . ARG A 1 120 ? -20.260 -4.587 17.980 1.00 87.19 120 ARG A CA 1
ATOM 928 C C . ARG A 1 120 ? -21.658 -4.320 17.416 1.00 87.19 120 ARG A C 1
ATOM 930 O O . ARG A 1 120 ? -22.593 -4.172 18.200 1.00 87.19 120 ARG A O 1
ATOM 937 N N . ILE A 1 121 ? -21.814 -4.303 16.091 1.00 84.75 121 ILE A N 1
ATOM 938 C CA . ILE A 1 121 ? -23.113 -4.131 15.422 1.00 84.75 121 ILE A CA 1
ATOM 939 C C . ILE A 1 121 ? -24.042 -5.321 15.724 1.00 84.75 121 ILE A C 1
ATOM 941 O O . ILE A 1 121 ? -25.195 -5.102 16.093 1.00 84.75 121 ILE A O 1
ATOM 945 N N . PHE A 1 122 ? -23.543 -6.563 15.676 1.00 82.44 122 PHE A N 1
ATOM 946 C CA . PHE A 1 122 ? -24.357 -7.758 15.960 1.00 82.44 122 PHE A CA 1
ATOM 947 C C . PHE A 1 122 ? -24.763 -7.908 17.418 1.00 82.44 122 PHE A C 1
ATOM 949 O O . PHE A 1 122 ? -25.876 -8.352 17.692 1.00 82.44 122 PHE A O 1
ATOM 956 N N . ARG A 1 123 ? -23.901 -7.511 18.360 1.00 78.06 123 ARG A N 1
ATOM 957 C CA . ARG A 1 123 ? -24.242 -7.537 19.790 1.00 78.06 123 ARG A CA 1
ATOM 958 C C . ARG A 1 123 ? -25.235 -6.447 20.187 1.00 78.06 123 ARG A C 1
ATOM 960 O O . ARG A 1 123 ? -25.951 -6.634 21.162 1.00 78.06 123 ARG A O 1
ATOM 967 N N . ALA A 1 124 ? -25.282 -5.323 19.469 1.00 76.88 124 ALA A N 1
ATOM 968 C CA . ALA A 1 124 ? -26.190 -4.229 19.798 1.00 76.88 124 ALA A CA 1
ATOM 969 C C . ALA A 1 124 ? -27.653 -4.580 19.482 1.00 76.88 124 ALA A C 1
ATOM 971 O O . ALA A 1 124 ? -28.499 -4.426 20.362 1.00 76.88 124 ALA A O 1
ATOM 972 N N . ARG A 1 125 ? -27.958 -5.057 18.260 1.00 76.69 125 ARG A N 1
ATOM 973 C CA . ARG A 1 125 ? -29.275 -5.601 17.863 1.00 76.69 125 ARG A CA 1
ATOM 974 C C . ARG A 1 125 ? -29.146 -6.552 16.668 1.00 76.69 125 ARG A C 1
ATOM 976 O O . ARG A 1 125 ? -28.584 -6.177 15.642 1.00 76.69 125 ARG A O 1
ATOM 983 N N . LEU A 1 126 ? -29.768 -7.729 16.756 1.00 77.88 126 LEU A N 1
ATOM 984 C CA . LEU A 1 126 ? -29.981 -8.618 15.609 1.00 77.88 126 LEU A CA 1
ATOM 985 C C . LEU A 1 126 ? -31.117 -8.056 14.741 1.00 77.88 126 LEU A C 1
ATOM 987 O O . LEU A 1 126 ? -32.291 -8.326 14.980 1.00 77.88 126 LEU A O 1
ATOM 991 N N . ASN A 1 127 ? -30.775 -7.218 13.765 1.00 84.69 127 ASN A N 1
ATOM 992 C CA . ASN A 1 127 ? -31.712 -6.739 12.748 1.00 84.69 127 ASN A CA 1
ATOM 993 C C . ASN A 1 127 ? -31.643 -7.617 11.482 1.00 84.69 127 ASN A C 1
ATOM 995 O O . ASN A 1 127 ? -30.716 -8.406 11.306 1.00 84.69 127 ASN A O 1
ATOM 999 N N . ALA A 1 128 ? -32.619 -7.479 10.579 1.00 86.69 128 ALA A N 1
ATOM 1000 C CA . ALA A 1 128 ? -32.654 -8.257 9.334 1.00 86.69 128 ALA A CA 1
ATOM 1001 C C . ALA A 1 128 ? -31.356 -8.114 8.511 1.00 86.69 128 ALA A C 1
ATOM 1003 O O . ALA A 1 128 ? -30.849 -9.090 7.962 1.00 86.69 128 ALA A O 1
ATOM 1004 N N . TRP A 1 129 ? -30.762 -6.917 8.504 1.00 84.81 129 TRP A N 1
ATOM 1005 C CA . TRP A 1 129 ? -29.488 -6.632 7.841 1.00 84.81 129 TRP A CA 1
ATOM 1006 C C . TRP A 1 129 ? -28.308 -7.417 8.424 1.00 84.81 129 TRP A C 1
ATOM 1008 O O . TRP A 1 129 ? -27.476 -7.924 7.675 1.00 84.81 129 TRP A O 1
ATOM 1018 N N . ALA A 1 130 ? -28.250 -7.561 9.748 1.00 85.06 130 ALA A N 1
ATOM 1019 C CA . ALA A 1 130 ? -27.234 -8.349 10.431 1.00 85.06 130 ALA A CA 1
ATOM 1020 C C . ALA A 1 130 ? -27.315 -9.831 10.066 1.00 85.06 130 ALA A C 1
ATOM 1022 O O . ALA A 1 130 ? -26.285 -10.470 9.857 1.00 85.06 130 ALA A O 1
ATOM 1023 N N . VAL A 1 131 ? -28.532 -10.366 9.943 1.00 87.44 131 VAL A N 1
ATOM 1024 C CA . VAL A 1 131 ? -28.748 -11.754 9.517 1.00 87.44 131 VAL A CA 1
ATOM 1025 C C . VAL A 1 131 ? -28.270 -11.951 8.079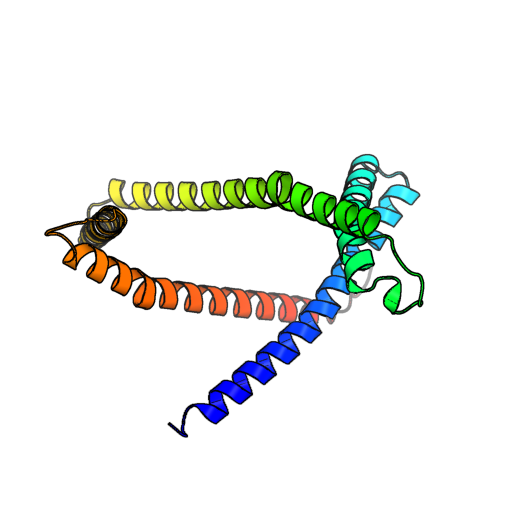 1.00 87.44 131 VAL A C 1
ATOM 1027 O O . VAL A 1 131 ? -27.520 -12.888 7.817 1.00 87.44 131 VAL A O 1
ATOM 1030 N N . ILE A 1 132 ? -28.620 -11.041 7.162 1.00 88.38 132 ILE A N 1
ATOM 1031 C CA . ILE A 1 132 ? -28.164 -11.096 5.762 1.00 88.38 132 ILE A CA 1
ATOM 1032 C C . ILE A 1 132 ? -26.634 -11.044 5.680 1.00 88.38 132 ILE A C 1
ATOM 1034 O O . ILE A 1 132 ? -26.027 -11.838 4.959 1.00 88.38 132 ILE A O 1
ATOM 1038 N N . PHE A 1 133 ? -25.995 -10.153 6.442 1.00 86.50 133 PHE A N 1
ATOM 1039 C CA . PHE A 1 133 ? -24.537 -10.083 6.506 1.00 86.50 133 PHE A CA 1
ATOM 1040 C C . PHE A 1 133 ? -23.932 -11.396 7.010 1.00 86.50 133 PHE A C 1
ATOM 1042 O O . PHE A 1 133 ? -23.009 -11.917 6.388 1.00 86.50 133 PHE A O 1
ATOM 1049 N N . LEU A 1 134 ? -24.455 -11.949 8.109 1.00 88.06 134 LEU A N 1
ATOM 1050 C CA . LEU A 1 134 ? -23.947 -13.186 8.698 1.00 88.06 134 LEU A CA 1
ATOM 1051 C C . LEU A 1 134 ? -24.043 -14.352 7.709 1.00 88.06 134 LEU A C 1
ATOM 1053 O O . LEU A 1 134 ? -23.065 -15.072 7.518 1.00 88.06 134 LEU A O 1
ATOM 1057 N N . VAL A 1 135 ? -25.191 -14.500 7.044 1.00 90.50 135 VAL A N 1
ATOM 1058 C CA . VAL A 1 135 ? -25.395 -15.513 5.999 1.00 90.50 135 VAL A CA 1
ATOM 1059 C C . VAL A 1 135 ? -24.387 -15.316 4.868 1.00 90.50 135 VAL A C 1
ATOM 1061 O O . VAL A 1 135 ? -23.734 -16.273 4.464 1.00 90.50 135 VAL A O 1
ATOM 1064 N N . THR A 1 136 ? -24.199 -14.078 4.406 1.00 88.94 136 THR A N 1
ATOM 1065 C CA . THR A 1 136 ? -23.240 -13.759 3.337 1.00 88.94 136 THR A CA 1
ATOM 1066 C C . THR A 1 136 ? -21.814 -14.143 3.733 1.00 88.94 136 THR A C 1
ATOM 1068 O O . THR A 1 136 ? -21.118 -14.799 2.962 1.00 88.94 136 THR A O 1
ATOM 1071 N N . VAL A 1 137 ? -21.384 -13.797 4.950 1.00 88.38 137 VAL A N 1
ATOM 1072 C CA . VAL A 1 137 ? -20.055 -14.150 5.467 1.00 88.38 137 VAL A CA 1
ATOM 1073 C C . VAL A 1 137 ? -19.876 -15.662 5.534 1.00 88.38 137 VAL A C 1
ATOM 1075 O O . VAL A 1 137 ? -18.864 -16.168 5.057 1.00 88.38 137 VAL A O 1
ATOM 1078 N N . VAL A 1 138 ? -20.852 -16.393 6.075 1.00 89.94 138 VAL A N 1
ATOM 1079 C CA . VAL A 1 138 ? -20.790 -17.859 6.165 1.00 89.94 138 VAL A CA 1
ATOM 1080 C C . VAL A 1 138 ? -20.702 -18.491 4.776 1.00 89.94 138 VAL A C 1
ATOM 1082 O O . VAL A 1 138 ? -19.856 -19.355 4.560 1.00 89.94 138 VAL A O 1
ATOM 1085 N N . VAL A 1 139 ? -21.512 -18.036 3.817 1.00 90.50 139 VAL A N 1
ATOM 1086 C CA . VAL A 1 139 ? -21.493 -18.542 2.434 1.00 90.50 139 VAL A CA 1
ATOM 1087 C C . VAL A 1 139 ? -20.143 -18.281 1.762 1.00 90.50 139 VAL A C 1
ATOM 1089 O O . VAL A 1 139 ? -19.577 -19.192 1.160 1.00 90.50 139 VAL A O 1
ATOM 1092 N N . VAL A 1 140 ? -19.586 -17.074 1.897 1.00 89.94 140 VAL A N 1
ATOM 1093 C CA . VAL A 1 140 ? -18.275 -16.723 1.320 1.00 89.94 140 VAL A CA 1
ATOM 1094 C C . VAL A 1 140 ? -17.140 -17.510 1.980 1.00 89.94 140 VAL A C 1
ATOM 1096 O O . VAL A 1 140 ? -16.227 -17.968 1.287 1.00 89.94 140 VAL A O 1
ATOM 1099 N N . LEU A 1 141 ? -17.186 -17.700 3.303 1.00 90.88 141 LEU A N 1
ATOM 1100 C CA . LEU A 1 141 ? -16.194 -18.494 4.031 1.00 90.88 141 LEU A CA 1
ATOM 1101 C C . LEU A 1 141 ? -16.245 -19.965 3.615 1.00 90.88 141 LEU A C 1
ATOM 1103 O O . LEU A 1 141 ? -15.205 -20.529 3.284 1.00 90.88 141 LEU A O 1
ATOM 1107 N N . LEU A 1 142 ? -17.437 -20.564 3.553 1.00 90.56 142 LEU A N 1
ATOM 1108 C CA . LEU A 1 142 ? -17.605 -21.944 3.093 1.00 90.56 142 LEU A CA 1
ATOM 1109 C C . LEU A 1 142 ? -17.153 -22.103 1.643 1.00 90.56 142 LEU A C 1
ATOM 1111 O O . LEU A 1 142 ? -16.379 -23.006 1.350 1.00 90.56 142 LEU A O 1
ATOM 1115 N N . GLY A 1 143 ? -17.542 -21.191 0.751 1.00 87.62 143 GLY A N 1
ATOM 1116 C CA . GLY A 1 143 ? -17.122 -21.224 -0.651 1.00 87.62 143 GLY A CA 1
ATOM 1117 C C . GLY A 1 143 ? -15.619 -21.009 -0.869 1.00 87.62 143 GLY A C 1
ATOM 1118 O O . GLY A 1 143 ? -15.144 -21.197 -1.985 1.00 87.62 143 GLY A O 1
ATOM 1119 N N . SER A 1 144 ? -14.861 -20.576 0.150 1.00 86.31 144 SER A N 1
ATOM 1120 C CA . SER A 1 144 ? -13.400 -20.411 0.057 1.00 86.31 144 SER A CA 1
ATOM 1121 C C . SER A 1 144 ? -12.653 -21.739 0.191 1.00 86.31 144 SER A C 1
ATOM 1123 O O . SER A 1 144 ? -11.466 -21.805 -0.122 1.00 86.31 144 SER A O 1
ATOM 1125 N N . ILE A 1 145 ? -13.340 -22.789 0.644 1.00 88.38 145 ILE A N 1
ATOM 1126 C CA . ILE A 1 145 ? -12.811 -24.146 0.706 1.00 88.38 145 ILE A CA 1
ATOM 1127 C C . ILE A 1 145 ? -12.921 -24.751 -0.704 1.00 88.38 145 ILE A C 1
ATOM 1129 O O . ILE A 1 145 ? -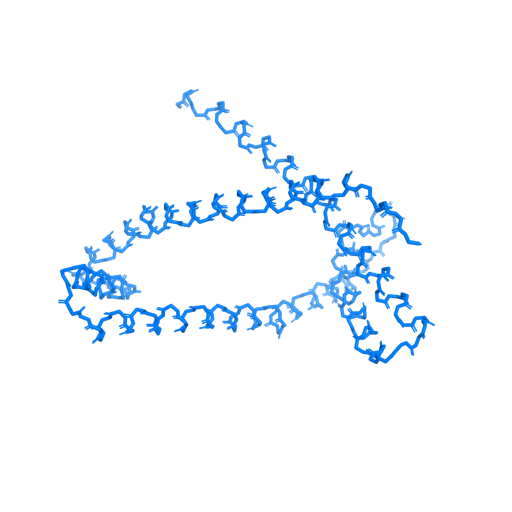14.011 -24.742 -1.282 1.00 88.38 145 ILE A O 1
ATOM 1133 N N . PRO A 1 146 ? -11.825 -25.272 -1.289 1.00 80.06 146 PRO A N 1
ATOM 1134 C CA . PRO A 1 146 ? -11.875 -25.916 -2.596 1.00 80.06 146 PRO A CA 1
ATOM 1135 C C . PRO A 1 146 ? -12.591 -27.269 -2.479 1.00 80.06 146 PRO A C 1
ATOM 1137 O O . PRO A 1 146 ? -11.983 -28.288 -2.155 1.00 80.06 146 PRO A O 1
ATOM 1140 N N . PHE A 1 147 ? -13.905 -27.276 -2.708 1.00 80.88 147 PHE A N 1
ATOM 1141 C CA . PHE A 1 147 ? -14.696 -28.504 -2.742 1.00 80.88 147 PHE A CA 1
ATOM 1142 C C . PHE A 1 147 ? -14.430 -29.270 -4.038 1.00 80.88 147 PHE A C 1
ATOM 1144 O O . PHE A 1 147 ? -14.536 -28.711 -5.125 1.00 80.88 147 PHE A O 1
ATOM 1151 N N . THR A 1 148 ? -14.102 -30.556 -3.918 1.00 73.06 148 THR A N 1
ATOM 1152 C CA . THR A 1 148 ? -13.766 -31.417 -5.061 1.00 73.06 148 THR A CA 1
ATOM 1153 C C . THR A 1 148 ? -14.967 -32.164 -5.640 1.00 73.06 148 THR A C 1
ATOM 1155 O O . THR A 1 148 ? -14.887 -32.608 -6.777 1.00 73.06 148 THR A O 1
ATOM 1158 N N . THR A 1 149 ? -16.072 -32.314 -4.897 1.00 79.19 149 THR A N 1
ATOM 1159 C CA . THR A 1 149 ? -17.327 -32.920 -5.386 1.00 79.19 149 THR A CA 1
ATOM 1160 C C . THR A 1 149 ? -18.551 -32.389 -4.619 1.00 79.19 149 THR A C 1
ATOM 1162 O O . THR A 1 149 ? -18.488 -32.144 -3.415 1.00 79.19 149 THR A O 1
ATOM 1165 N N . GLY A 1 150 ? -19.680 -32.191 -5.314 1.00 75.38 150 GLY A N 1
ATOM 1166 C CA . GLY A 1 150 ? -21.017 -31.964 -4.728 1.00 75.38 150 GLY A CA 1
ATOM 1167 C C . GLY A 1 150 ? -21.368 -30.541 -4.254 1.00 75.38 150 GLY A C 1
ATOM 1168 O O . GLY A 1 150 ? -22.549 -30.221 -4.132 1.00 75.38 150 GLY A O 1
ATOM 1169 N N . LEU A 1 151 ? -20.385 -29.665 -4.024 1.00 82.94 151 LEU A N 1
ATOM 1170 C CA . LEU A 1 151 ? -20.591 -28.306 -3.481 1.00 82.94 151 LEU A CA 1
ATOM 1171 C C . LEU A 1 151 ? -20.039 -27.182 -4.381 1.00 82.94 151 LEU A C 1
ATOM 1173 O O . LEU A 1 151 ? -19.792 -26.070 -3.922 1.00 82.94 151 LEU A O 1
ATOM 1177 N N . GLU A 1 152 ? -19.888 -27.439 -5.680 1.00 83.00 152 GLU A N 1
ATOM 1178 C CA . GLU A 1 152 ? -19.380 -26.466 -6.667 1.00 83.00 152 GLU A CA 1
ATOM 1179 C C . GLU A 1 152 ? -20.272 -25.219 -6.817 1.00 83.00 152 GLU A C 1
ATOM 1181 O O . GLU A 1 152 ? -19.816 -24.139 -7.184 1.00 83.00 152 GLU A O 1
ATOM 1186 N N . TRP A 1 153 ? -21.558 -25.313 -6.474 1.00 85.38 153 TRP A N 1
ATOM 1187 C CA . TRP A 1 153 ? -22.451 -24.153 -6.490 1.00 85.38 153 TRP A CA 1
ATOM 1188 C C . TRP A 1 153 ? -22.053 -23.092 -5.443 1.00 85.38 153 TRP A C 1
ATOM 1190 O O . TRP A 1 153 ? -22.243 -21.900 -5.682 1.00 85.38 153 TRP A O 1
ATOM 1200 N N . LEU A 1 154 ? -21.447 -23.489 -4.313 1.00 86.44 154 LEU A N 1
ATOM 1201 C CA . LEU A 1 154 ? -20.946 -22.553 -3.295 1.00 86.44 154 LEU A CA 1
ATOM 1202 C C . LEU A 1 154 ? -19.723 -21.776 -3.789 1.00 86.44 154 LEU A C 1
ATOM 1204 O O . LEU A 1 154 ? -19.608 -20.579 -3.513 1.00 86.44 154 LEU A O 1
ATOM 1208 N N . THR A 1 155 ? -18.823 -22.428 -4.530 1.00 87.25 155 THR A N 1
ATOM 1209 C CA . THR A 1 155 ? -17.660 -21.751 -5.122 1.00 87.25 155 THR A CA 1
ATOM 1210 C C . THR A 1 155 ? -18.102 -20.771 -6.211 1.00 87.25 155 THR A C 1
ATOM 1212 O O . THR A 1 155 ? -17.568 -19.664 -6.264 1.00 87.25 155 THR A O 1
ATOM 1215 N N . GLY A 1 156 ? -19.137 -21.112 -6.992 1.00 88.06 156 GLY A N 1
ATOM 1216 C CA . GLY A 1 156 ? -19.767 -20.215 -7.971 1.00 88.06 156 GLY A CA 1
ATOM 1217 C C . GLY A 1 156 ? -20.466 -18.996 -7.352 1.00 88.06 156 GLY A C 1
ATOM 1218 O O . GLY A 1 156 ? -20.325 -17.878 -7.847 1.00 88.06 156 GLY A O 1
ATOM 1219 N N . ILE A 1 157 ? -21.179 -19.164 -6.231 1.00 90.00 157 ILE A N 1
ATOM 1220 C CA . ILE A 1 157 ? -21.755 -18.020 -5.499 1.00 90.00 157 ILE A CA 1
ATOM 1221 C C . ILE A 1 157 ? -20.641 -17.128 -4.947 1.00 90.00 157 ILE A C 1
ATOM 1223 O O . ILE A 1 157 ? -20.713 -15.904 -5.063 1.00 90.00 157 ILE A O 1
ATOM 1227 N N . ARG A 1 158 ? -19.589 -17.721 -4.369 1.00 91.00 158 ARG A N 1
ATOM 1228 C CA . ARG A 1 158 ? -18.441 -16.958 -3.870 1.00 91.00 158 ARG A CA 1
ATOM 1229 C C . ARG A 1 158 ? -17.762 -16.163 -4.981 1.00 91.00 158 ARG A C 1
ATOM 1231 O O . ARG A 1 158 ? -17.472 -14.990 -4.754 1.00 91.00 158 ARG A O 1
ATOM 1238 N N . SER A 1 159 ? -17.479 -16.771 -6.135 1.00 91.25 159 SER A N 1
ATOM 1239 C CA . SER A 1 159 ? -16.827 -16.058 -7.239 1.00 91.25 159 SER A CA 1
ATOM 1240 C C . SER A 1 159 ? -17.689 -14.898 -7.718 1.00 91.25 159 SER A C 1
ATOM 1242 O O . SER A 1 159 ? -17.187 -13.786 -7.812 1.00 91.25 159 SER A O 1
ATOM 1244 N N . TRP A 1 160 ? -19.004 -15.089 -7.865 1.00 92.69 160 TRP A N 1
ATOM 1245 C CA . TRP A 1 160 ? -19.914 -13.992 -8.202 1.00 92.69 160 TRP A CA 1
ATOM 1246 C C . TRP A 1 160 ? -19.877 -12.851 -7.169 1.00 92.69 160 TRP A C 1
ATOM 1248 O O . TRP A 1 160 ? -19.790 -11.679 -7.544 1.00 92.69 160 TRP A O 1
ATOM 1258 N N . ILE A 1 161 ? -19.877 -13.172 -5.868 1.00 92.19 161 ILE A N 1
ATOM 1259 C CA . ILE A 1 161 ? -19.761 -12.162 -4.802 1.00 92.19 161 ILE A CA 1
ATOM 1260 C C . ILE A 1 161 ? -18.433 -11.397 -4.914 1.00 92.19 161 ILE A C 1
ATOM 1262 O O . ILE A 1 161 ? -18.419 -10.176 -4.758 1.00 92.19 161 ILE A O 1
ATOM 1266 N N . ILE A 1 162 ? -17.316 -12.073 -5.181 1.00 91.69 162 ILE A N 1
ATOM 1267 C CA . ILE A 1 162 ? -15.998 -11.429 -5.268 1.00 91.69 162 ILE A CA 1
ATOM 1268 C C . ILE A 1 162 ? -15.876 -10.596 -6.556 1.00 91.69 162 ILE A C 1
ATOM 1270 O O . ILE A 1 162 ? -15.556 -9.403 -6.514 1.00 91.69 162 ILE A O 1
ATOM 1274 N N . ASP A 1 163 ? -16.185 -11.190 -7.700 1.00 93.88 163 ASP A N 1
ATOM 1275 C CA . ASP A 1 163 ? -15.936 -10.603 -9.017 1.00 93.88 163 ASP A CA 1
ATOM 1276 C C . ASP A 1 163 ? -16.898 -9.456 -9.336 1.00 93.88 163 ASP A C 1
ATOM 1278 O O . ASP A 1 163 ? -16.527 -8.505 -10.025 1.00 93.88 163 ASP A O 1
ATOM 1282 N N . VAL A 1 164 ? -18.124 -9.502 -8.805 1.00 93.38 164 VAL A N 1
ATOM 1283 C CA . VAL A 1 164 ? -19.124 -8.450 -9.017 1.00 93.38 164 VAL A CA 1
ATOM 1284 C C . VAL A 1 164 ? -19.179 -7.512 -7.818 1.00 93.38 164 VAL A C 1
ATOM 1286 O O . VAL A 1 164 ? -18.825 -6.339 -7.938 1.00 93.38 164 VAL A O 1
ATOM 1289 N N . LEU A 1 165 ? -19.606 -8.004 -6.650 1.00 91.56 165 LEU A N 1
ATOM 1290 C CA . LEU A 1 165 ? -19.934 -7.142 -5.511 1.00 91.56 165 LEU A CA 1
ATOM 1291 C C . LEU A 1 165 ? -18.684 -6.579 -4.822 1.00 91.56 165 LEU A C 1
ATOM 1293 O O . LEU A 1 165 ? -18.596 -5.370 -4.601 1.00 91.56 165 LEU A O 1
ATOM 1297 N N . SER A 1 166 ? -17.701 -7.427 -4.507 1.00 92.81 166 SER A N 1
ATOM 1298 C CA . SER A 1 166 ? -16.457 -6.984 -3.865 1.00 92.81 166 SER A CA 1
ATOM 1299 C C . SER A 1 166 ? -15.652 -6.084 -4.798 1.00 92.81 166 SER A C 1
ATOM 1301 O O . SER A 1 166 ? -15.233 -5.000 -4.395 1.00 92.81 166 SER A O 1
ATOM 1303 N N . THR A 1 167 ? -15.524 -6.465 -6.070 1.00 94.50 167 THR A N 1
ATOM 1304 C CA . THR A 1 167 ? -14.823 -5.655 -7.073 1.00 94.50 167 THR A CA 1
ATOM 1305 C C . THR A 1 167 ? -15.500 -4.299 -7.291 1.00 94.50 167 THR A C 1
ATOM 1307 O O . THR A 1 167 ? -14.808 -3.281 -7.370 1.00 94.50 167 THR A O 1
ATOM 1310 N N . ALA A 1 168 ? -16.837 -4.233 -7.328 1.00 94.81 168 ALA A N 1
ATOM 1311 C CA . ALA A 1 168 ? -17.562 -2.961 -7.377 1.00 94.81 168 ALA A CA 1
ATOM 1312 C C . ALA A 1 168 ? -17.298 -2.102 -6.129 1.00 94.81 168 ALA A C 1
ATOM 1314 O O . ALA A 1 168 ? -17.023 -0.907 -6.255 1.00 94.81 168 ALA A O 1
ATOM 1315 N N . GLY A 1 169 ? -17.309 -2.712 -4.939 1.00 94.06 169 GLY A N 1
ATOM 1316 C CA . GLY A 1 169 ? -16.996 -2.036 -3.679 1.00 94.06 169 GLY A CA 1
ATOM 1317 C C . GLY A 1 169 ? -15.575 -1.470 -3.639 1.00 94.06 169 GLY A C 1
ATOM 1318 O O . GLY A 1 169 ? -15.390 -0.305 -3.293 1.00 94.06 169 GLY A O 1
ATOM 1319 N N . ILE A 1 170 ? -14.576 -2.252 -4.062 1.00 95.12 170 ILE A N 1
ATOM 1320 C CA . ILE A 1 170 ? -13.173 -1.816 -4.139 1.00 95.12 170 ILE A CA 1
ATOM 1321 C C . ILE A 1 170 ? -13.027 -0.652 -5.122 1.00 95.12 170 ILE A C 1
ATOM 1323 O O . ILE A 1 170 ? -12.372 0.336 -4.803 1.00 95.12 170 ILE A O 1
ATOM 1327 N N . ARG A 1 171 ? -13.670 -0.714 -6.294 1.00 93.75 171 ARG A N 1
ATOM 1328 C CA . ARG A 1 171 ? -13.654 0.397 -7.260 1.00 93.75 171 ARG A CA 1
ATOM 1329 C C . ARG A 1 171 ? -14.285 1.661 -6.678 1.00 93.75 171 ARG A C 1
ATOM 1331 O O . ARG A 1 171 ? -13.700 2.732 -6.802 1.00 93.75 171 ARG A O 1
ATOM 1338 N N . GLY A 1 172 ? -15.430 1.541 -6.004 1.00 95.81 172 GLY A N 1
ATOM 1339 C CA . GLY A 1 172 ? -16.072 2.665 -5.316 1.00 95.81 172 GLY A CA 1
ATOM 1340 C C . GLY A 1 172 ? -15.185 3.273 -4.225 1.00 95.81 172 GLY A C 1
ATOM 1341 O O . GLY A 1 172 ? -15.046 4.492 -4.154 1.00 95.81 172 GLY A O 1
ATOM 1342 N N . LEU A 1 173 ? -14.520 2.431 -3.429 1.00 95.50 173 LEU A N 1
ATOM 1343 C CA . LEU A 1 173 ? -13.544 2.861 -2.426 1.00 95.50 173 LEU A CA 1
ATOM 1344 C C . LEU A 1 173 ? -12.377 3.619 -3.070 1.00 95.50 173 LEU A C 1
ATOM 1346 O O . LEU A 1 173 ? -12.035 4.703 -2.607 1.00 95.50 173 LEU A O 1
ATOM 1350 N N . LEU A 1 174 ? -11.787 3.081 -4.141 1.00 94.81 174 LEU A N 1
ATOM 1351 C CA . LEU A 1 174 ? -10.674 3.715 -4.854 1.00 94.81 174 LEU A CA 1
ATOM 1352 C C . LEU A 1 174 ? -11.069 5.084 -5.417 1.00 94.81 174 LEU A C 1
ATOM 1354 O O . LEU A 1 174 ? -10.309 6.039 -5.272 1.00 94.81 174 LEU A O 1
ATOM 1358 N N . LEU A 1 175 ? -12.269 5.203 -5.992 1.00 95.12 175 LEU A N 1
ATOM 1359 C CA . LEU A 1 175 ? -12.808 6.487 -6.445 1.00 95.12 175 LEU A CA 1
ATOM 1360 C C . LEU A 1 175 ? -12.990 7.468 -5.279 1.00 95.12 175 LEU A C 1
ATOM 1362 O O . LEU A 1 175 ? -12.629 8.637 -5.400 1.00 95.12 175 LEU A O 1
ATOM 1366 N N . GLY A 1 176 ? -13.495 6.997 -4.135 1.00 96.56 176 GLY A N 1
ATOM 1367 C CA . GLY A 1 176 ? -13.643 7.811 -2.928 1.00 96.56 176 GLY A CA 1
ATOM 1368 C C . GLY A 1 176 ? -12.304 8.306 -2.374 1.00 96.56 176 GLY A C 1
ATOM 1369 O O . GLY A 1 176 ? -12.173 9.482 -2.038 1.00 96.56 176 GLY A O 1
ATOM 1370 N N . VAL A 1 177 ? -11.291 7.438 -2.331 1.00 95.56 177 VAL A N 1
ATOM 1371 C CA . VAL A 1 177 ? -9.927 7.802 -1.918 1.00 95.56 177 VAL A CA 1
ATOM 1372 C C . VAL A 1 177 ? -9.328 8.817 -2.888 1.00 95.56 177 VAL A C 1
ATOM 1374 O O . VAL A 1 177 ? -8.795 9.830 -2.440 1.00 95.56 177 VAL A O 1
ATOM 1377 N N . ALA A 1 178 ? -9.462 8.598 -4.199 1.00 92.75 178 ALA A N 1
ATOM 1378 C CA . ALA A 1 178 ? -8.975 9.526 -5.215 1.00 92.75 178 ALA A CA 1
ATOM 1379 C C . ALA A 1 178 ? -9.615 10.916 -5.067 1.00 92.75 178 ALA A C 1
ATOM 1381 O O . ALA A 1 178 ? -8.903 11.920 -5.031 1.00 92.75 178 ALA A O 1
ATOM 1382 N N . LEU A 1 179 ? -10.940 10.979 -4.895 1.00 96.94 179 LEU A N 1
ATOM 1383 C CA . LEU A 1 179 ? -11.650 12.234 -4.645 1.00 96.94 179 LEU A CA 1
ATOM 1384 C C . LEU A 1 179 ? -11.162 12.904 -3.351 1.00 96.94 179 LEU A C 1
ATOM 1386 O O . LEU A 1 179 ? -10.918 14.108 -3.337 1.00 96.94 179 LEU A O 1
ATOM 1390 N N . GLY A 1 180 ? -10.974 12.129 -2.279 1.00 96.25 180 GLY A N 1
ATOM 1391 C CA . GLY A 1 180 ? -10.439 12.620 -1.009 1.00 96.25 180 GLY A CA 1
ATOM 1392 C C . GLY A 1 180 ? -9.060 13.263 -1.168 1.00 96.25 180 GLY A C 1
ATOM 1393 O O . GLY A 1 180 ? -8.847 14.373 -0.682 1.00 96.25 180 GLY A O 1
ATOM 1394 N N . VAL A 1 181 ? -8.156 12.621 -1.914 1.00 94.56 181 VAL A N 1
ATOM 1395 C CA . VAL A 1 181 ? -6.821 13.164 -2.216 1.00 94.56 181 VAL A CA 1
ATOM 1396 C C . VAL A 1 181 ? -6.917 14.463 -3.019 1.00 94.56 181 VAL A C 1
ATOM 1398 O O . VAL A 1 181 ? -6.244 15.434 -2.672 1.00 94.56 181 VAL A O 1
ATOM 1401 N N . ILE A 1 182 ? -7.779 14.521 -4.041 1.00 95.06 182 ILE A N 1
ATOM 1402 C CA . ILE A 1 182 ? -7.997 15.738 -4.843 1.00 95.06 182 ILE A CA 1
ATOM 1403 C C . ILE A 1 182 ? -8.501 16.883 -3.957 1.00 95.06 182 ILE A C 1
ATOM 1405 O O . ILE A 1 182 ? -7.976 17.993 -4.028 1.00 95.06 182 ILE A O 1
ATOM 1409 N N . VAL A 1 183 ? -9.473 16.624 -3.078 1.00 96.75 183 VAL A N 1
ATOM 1410 C CA . VAL A 1 183 ? -10.006 17.633 -2.149 1.00 96.75 183 VAL A CA 1
ATOM 1411 C C . VAL A 1 183 ? -8.930 18.122 -1.179 1.00 96.75 183 VAL A C 1
ATOM 1413 O O . VAL A 1 183 ? -8.837 19.325 -0.927 1.00 96.75 183 VAL A O 1
ATOM 1416 N N . THR A 1 184 ? -8.090 17.230 -0.648 1.00 95.31 184 THR A N 1
ATOM 1417 C CA . THR A 1 184 ? -6.960 17.624 0.204 1.00 95.31 184 THR A CA 1
ATOM 1418 C C . THR A 1 184 ? -5.951 18.479 -0.563 1.00 95.31 184 THR A C 1
ATOM 1420 O O . THR A 1 184 ? -5.510 19.497 -0.033 1.00 95.31 184 THR A O 1
ATOM 1423 N N . ALA A 1 185 ? -5.626 18.126 -1.809 1.00 90.94 185 ALA A N 1
ATOM 1424 C CA . ALA A 1 185 ? -4.719 18.907 -2.649 1.00 90.94 185 ALA A CA 1
ATOM 1425 C C . ALA A 1 185 ? -5.279 20.308 -2.950 1.00 90.94 185 ALA A C 1
ATOM 1427 O O . ALA A 1 185 ? -4.591 21.304 -2.735 1.00 90.94 185 ALA A O 1
ATOM 1428 N N . LEU A 1 186 ? -6.552 20.399 -3.355 1.00 94.56 186 LEU A N 1
ATOM 1429 C CA . LEU A 1 186 ? -7.239 21.674 -3.587 1.00 94.56 186 LEU A CA 1
ATOM 1430 C C . LEU A 1 186 ? -7.273 22.540 -2.327 1.00 94.56 186 LEU A C 1
ATOM 1432 O O . LEU A 1 186 ? -7.012 23.738 -2.399 1.00 94.56 186 LEU A O 1
ATOM 1436 N N . ARG A 1 187 ? -7.542 21.938 -1.161 1.00 92.19 187 ARG A N 1
ATOM 1437 C CA . ARG A 1 187 ? -7.507 22.653 0.118 1.00 92.19 187 ARG A CA 1
ATOM 1438 C C . ARG A 1 187 ? -6.133 23.269 0.368 1.00 92.19 187 ARG A C 1
ATOM 1440 O O . ARG A 1 187 ? -6.073 24.421 0.773 1.00 92.19 187 ARG A O 1
ATOM 1447 N N . VAL A 1 188 ? -5.052 22.524 0.146 1.00 91.81 188 VAL A N 1
ATOM 1448 C CA . VAL A 1 188 ? -3.688 23.038 0.341 1.00 91.81 188 VAL A CA 1
ATOM 1449 C C . VAL A 1 188 ? -3.398 24.203 -0.609 1.00 91.81 188 VAL A C 1
ATOM 1451 O O . VAL A 1 188 ? -2.882 25.220 -0.152 1.00 91.81 188 VAL A O 1
ATOM 1454 N N . PHE A 1 189 ? -3.776 24.097 -1.887 1.00 91.00 189 PHE A N 1
ATOM 1455 C CA . PHE A 1 189 ? -3.576 25.182 -2.853 1.00 91.00 189 PHE A CA 1
ATOM 1456 C C . PHE A 1 189 ? -4.350 26.450 -2.476 1.00 91.00 189 PHE A C 1
ATOM 1458 O O . PHE A 1 189 ? -3.749 27.514 -2.377 1.00 91.00 189 PHE A O 1
ATOM 1465 N N . ILE A 1 190 ? -5.642 26.336 -2.162 1.00 92.19 190 ILE A N 1
ATOM 1466 C CA . ILE A 1 190 ? -6.475 27.494 -1.799 1.00 92.19 190 ILE A CA 1
ATOM 1467 C C . ILE A 1 190 ? -6.006 28.130 -0.481 1.00 92.19 190 ILE A C 1
ATOM 1469 O O . ILE A 1 190 ? -5.969 29.350 -0.355 1.00 92.19 190 ILE A O 1
ATOM 1473 N N . VAL A 1 191 ? -5.621 27.323 0.516 1.00 88.00 191 VAL A N 1
ATOM 1474 C CA . VAL A 1 191 ? -5.131 27.841 1.806 1.00 88.00 191 VAL A CA 1
ATOM 1475 C C . VAL A 1 191 ? -3.785 28.556 1.654 1.00 88.00 191 VAL A C 1
ATOM 1477 O O . VAL A 1 191 ? -3.527 29.503 2.391 1.00 88.00 191 VAL A O 1
ATOM 1480 N N . SER A 1 192 ? -2.948 28.165 0.687 1.00 74.94 192 SER A N 1
ATOM 1481 C CA . SER A 1 192 ? -1.665 28.837 0.436 1.00 74.94 192 SER A CA 1
ATOM 1482 C C . SER A 1 192 ? -1.800 30.283 -0.063 1.00 74.94 192 SER A C 1
ATOM 1484 O O . SER A 1 192 ? -0.847 31.049 0.048 1.00 74.94 192 SER A O 1
ATOM 1486 N N . GLU A 1 193 ? -2.979 30.672 -0.556 1.00 70.56 193 GLU A N 1
ATOM 1487 C CA . GLU A 1 193 ? -3.260 32.023 -1.057 1.00 70.56 193 GLU A CA 1
ATOM 1488 C C . GLU A 1 193 ? -3.769 32.989 0.025 1.00 70.56 193 GLU A C 1
ATOM 1490 O O . GLU A 1 193 ? -3.920 34.179 -0.249 1.00 70.56 193 GLU A O 1
ATOM 1495 N N . GLN A 1 194 ? -4.008 32.534 1.263 1.00 65.81 194 GLN A N 1
ATOM 1496 C CA . GLN A 1 194 ? -4.319 33.454 2.359 1.00 65.81 194 GLN A CA 1
ATOM 1497 C C . GLN A 1 194 ? -3.031 34.179 2.780 1.00 65.81 194 GLN A C 1
ATOM 1499 O O . GLN A 1 194 ? -2.117 33.532 3.299 1.00 65.81 194 GLN A O 1
ATOM 1504 N N . PRO A 1 195 ? -2.916 35.507 2.565 1.00 58.47 195 PRO A N 1
ATOM 1505 C CA . PRO A 1 195 ? -1.726 36.235 2.957 1.00 58.47 195 PRO A CA 1
ATOM 1506 C C . PRO A 1 195 ? -1.606 36.146 4.474 1.00 58.47 195 PRO A C 1
ATOM 1508 O O . PRO A 1 195 ? -2.553 36.469 5.194 1.00 58.47 195 PRO A O 1
ATOM 1511 N N . TYR A 1 196 ? -0.434 35.743 4.961 1.00 60.59 196 TYR A N 1
ATOM 1512 C CA . TYR A 1 196 ? -0.027 36.003 6.337 1.00 60.59 196 TYR A CA 1
ATOM 1513 C C . TYR A 1 196 ? 0.091 37.524 6.507 1.00 60.59 196 TYR A C 1
ATOM 1515 O O . TYR A 1 196 ? 1.158 38.111 6.347 1.00 60.59 196 TYR A O 1
ATOM 1523 N N . SER A 1 197 ? -1.050 38.167 6.737 1.00 61.75 197 SER A N 1
ATOM 1524 C CA . SER A 1 197 ? -1.155 39.560 7.134 1.00 61.75 197 SER A CA 1
ATOM 1525 C C . SER A 1 197 ? -0.758 39.651 8.607 1.00 61.75 197 SER A C 1
ATOM 1527 O O . SER A 1 197 ? -1.478 39.189 9.484 1.00 61.75 197 SER A O 1
ATOM 1529 N N . GLU A 1 198 ? 0.427 40.228 8.796 1.00 58.16 198 GLU A N 1
ATOM 1530 C CA . GLU A 1 198 ? 0.893 41.004 9.950 1.00 58.16 198 GLU A CA 1
ATOM 1531 C C . GLU A 1 198 ? 1.057 40.309 11.314 1.00 58.16 198 GLU A C 1
ATOM 1533 O O . GLU A 1 198 ? 0.105 40.007 12.031 1.00 58.16 198 GLU A O 1
ATOM 1538 N N . SER A 1 199 ? 2.325 40.208 11.725 1.00 45.59 199 SER A N 1
ATOM 1539 C CA . SER A 1 199 ? 2.770 40.529 13.087 1.00 45.59 199 SER A CA 1
ATOM 1540 C C . SER A 1 199 ? 4.200 41.054 13.053 1.00 45.59 199 SER A C 1
ATOM 1542 O O . SER A 1 199 ? 5.050 40.303 12.516 1.00 45.59 199 SER A O 1
#

pLDDT: mean 86.9, std 10.49, range [45.59, 97.62]

Secondary structure (DSSP, 8-state):
-TTSHHHHHHHHHHHHHHHHHHHHHHHHHHHHHHHHHHHHHHTT-TTHHHHHHHHHHHHHHHHHHHHHHS-TTTTT-PPPHHHHHHHHHHHHHHIIIIIHHHHHHHHHHHHHHHHHHHHHHHHH---HHHHHHHHHHHHHHHTTS---SS-HHHHHHHHHIIIIIIHHHHHHHHHHHHHHHHHHHHHHHHHHTS-----

Foldseek 3Di:
DPPCVVVVVVVVVVVVVVVVVVVVVVVVVLVVLCVVLVVCLVVVPPPNVVSVVVNVVVCLQPVLVCCVVVHCVVVPDDDDPVSNVVSVVSNVCCCVPPVVVVVVVVVVVVVVVVVVVLVVVVVVDDDPVNVVVVVVVVLLVVLVDPDPDDCVVSVVVNCCCCVPVVVVVVVVVVVVVVVVVVVVVVVVVVVVPPDPPDD

Sequence (199 aa):
MPGIAPLTELRDMMVEWAVIISAFAFLLGLLNVLQVHGRHIRRRRSGWFYSLILVLAMLLTWIPPAFQSLGLDFLGIPVSSEAQAMLATTSQWIFDYVITPLGASLAALLAFTLVLAALRIFRARLNAWAVIFLVTVVVVLLGSIPFTTGLEWLTGIRSWIIDVLSTAGIRGLLLGVALGVIVTALRVFIVSEQPYSES

Radius of gyration: 24.81 Å; chains: 1; bounding box: 63×74×52 Å